Protein AF-A0A9D7Z6H2-F1 (afdb_monomer_lite)

Foldseek 3Di:
DDDDDDDPPPDPPPPPPPVPVWAAAPQDPPQAPDGPDWFDKFWAFDFLQFGQGPVNQETEGEQFDAPDRDGDVPTGTFTWGWGFPDPAADPVNYTYTWIAGRRHSYTSLLVCLLQVRTDHDPVRTDPRRRVSSVVSNVNCLVVCGDPNVPADAAEQACVVVCVVQPPHDHHYDADWDWDDDPFKIKTFRDDDPVPTDIDIDTDDPPDPDDDDD

Sequence (213 aa):
MARLKAACCAAPFLVSVALADQPRPTLPDGCLPEAGAVGQALEGTLRAAELRAGDGVCIARSIFICRRMAALPGDGVRQMRFWAVSEKPDRWQRRRGHLVDAATGAWTARDLVGIGEAIAAPALARPACFPALMQAERDARARELGIWKTERVRSAHRPRALASRIGRYTLVAGRVLAGETRSTLYLNFGRRWSRDFTATIAIKNGCIHSRRG

pLDDT: mean 73.13, std 17.48, range [30.3, 94.12]

Structure (mmCIF, N/CA/C/O backbone):
data_AF-A0A9D7Z6H2-F1
#
_entry.id   AF-A0A9D7Z6H2-F1
#
loop_
_atom_site.group_PDB
_atom_site.id
_atom_site.type_symbol
_atom_site.label_atom_id
_atom_site.label_alt_id
_atom_site.label_comp_id
_atom_site.label_asym_id
_atom_site.label_entity_id
_atom_site.label_seq_id
_atom_site.pdbx_PDB_ins_code
_atom_site.Cartn_x
_atom_site.Cartn_y
_atom_site.Cartn_z
_atom_site.occupancy
_atom_site.B_iso_or_equiv
_atom_site.auth_seq_id
_atom_site.auth_comp_id
_atom_site.auth_asym_id
_atom_site.auth_atom_id
_atom_site.pdbx_PDB_model_num
ATOM 1 N N . MET A 1 1 ? -19.238 43.038 55.107 1.00 36.56 1 MET A N 1
ATOM 2 C CA . MET A 1 1 ? -20.270 42.209 54.447 1.00 36.56 1 MET A CA 1
ATOM 3 C C . MET A 1 1 ? -19.578 41.113 53.646 1.00 36.56 1 MET A C 1
ATOM 5 O O . MET A 1 1 ? -19.085 41.378 52.560 1.00 36.56 1 MET A O 1
ATOM 9 N N . ALA A 1 2 ? -19.466 39.916 54.224 1.00 33.47 2 ALA A N 1
ATOM 10 C CA . ALA A 1 2 ? -18.902 38.734 53.575 1.00 33.47 2 ALA A CA 1
ATOM 11 C C . ALA A 1 2 ? -19.991 38.044 52.737 1.00 33.47 2 ALA A C 1
ATOM 13 O O . ALA A 1 2 ? -21.089 37.808 53.241 1.00 33.47 2 ALA A O 1
ATOM 14 N N . ARG A 1 3 ? -19.706 37.740 51.466 1.00 38.72 3 ARG A N 1
ATOM 15 C CA . ARG A 1 3 ? -20.578 36.918 50.617 1.00 38.72 3 ARG A CA 1
ATOM 16 C C . ARG A 1 3 ? -20.028 35.496 50.566 1.00 38.72 3 ARG A C 1
ATOM 18 O O . ARG A 1 3 ? -18.893 35.273 50.165 1.00 38.72 3 ARG A O 1
ATOM 25 N N . LEU A 1 4 ? -20.868 34.567 51.004 1.00 34.31 4 LEU A N 1
ATOM 26 C CA . LEU A 1 4 ? -20.684 33.121 50.986 1.00 34.31 4 LEU A CA 1
ATOM 27 C C . LEU A 1 4 ? -21.521 32.525 49.837 1.00 34.31 4 LEU A C 1
ATOM 29 O O . LEU A 1 4 ? -22.600 33.047 49.554 1.00 34.31 4 LEU A O 1
ATOM 33 N N . LYS A 1 5 ? -21.076 31.363 49.326 1.00 34.53 5 LYS A N 1
ATOM 34 C CA . LYS A 1 5 ? -21.732 30.418 48.382 1.00 34.53 5 LYS A CA 1
ATOM 35 C C . LYS A 1 5 ? -21.567 30.773 46.887 1.00 34.53 5 LYS A C 1
ATOM 37 O O . LYS A 1 5 ? -21.697 31.925 46.514 1.00 34.53 5 LYS A O 1
ATOM 42 N N . ALA A 1 6 ? -21.280 29.847 45.971 1.00 36.38 6 ALA A N 1
ATOM 43 C CA . ALA A 1 6 ? -21.433 28.394 45.995 1.00 36.38 6 ALA A CA 1
ATOM 44 C C . ALA A 1 6 ? -20.268 27.690 45.272 1.00 36.38 6 ALA A C 1
ATOM 46 O O . ALA A 1 6 ? -19.885 28.071 44.168 1.00 36.38 6 ALA A O 1
ATOM 47 N N . ALA A 1 7 ? -19.742 26.635 45.896 1.00 39.84 7 ALA A N 1
ATOM 48 C CA . ALA A 1 7 ? -18.906 25.648 45.234 1.00 39.84 7 ALA A CA 1
ATOM 49 C C . ALA A 1 7 ? -19.796 24.826 44.293 1.00 39.84 7 ALA A C 1
ATOM 51 O O . ALA A 1 7 ? -20.665 24.080 44.743 1.00 39.84 7 ALA A O 1
ATOM 52 N N . CYS A 1 8 ? -19.599 24.990 42.987 1.00 30.30 8 CYS A N 1
ATOM 53 C CA . CYS A 1 8 ? -20.158 24.087 41.995 1.00 30.30 8 CYS A CA 1
ATOM 54 C C . CYS A 1 8 ? -19.243 22.857 41.958 1.00 30.30 8 CYS A C 1
ATOM 56 O O . CYS A 1 8 ? -18.249 22.828 41.234 1.00 30.30 8 CYS A O 1
ATOM 58 N N . CYS A 1 9 ? -19.530 21.877 42.818 1.00 32.91 9 CYS A N 1
ATOM 59 C CA . CYS A 1 9 ? -18.974 20.535 42.705 1.00 32.91 9 CYS A CA 1
ATOM 60 C C . CYS A 1 9 ? -19.464 19.935 41.382 1.00 32.91 9 CYS A C 1
ATOM 62 O O . CYS A 1 9 ? -20.501 19.276 41.335 1.00 32.91 9 CYS A O 1
ATOM 64 N N . ALA A 1 10 ? -18.731 20.181 40.297 1.00 40.09 10 ALA A N 1
ATOM 65 C CA . ALA A 1 10 ? -18.828 19.370 39.099 1.00 40.09 10 ALA A CA 1
ATOM 66 C C . ALA A 1 10 ? -18.269 17.993 39.465 1.00 40.09 10 ALA A C 1
ATOM 68 O O . ALA A 1 10 ? -17.057 17.781 39.496 1.00 40.09 10 ALA A O 1
ATOM 69 N N . ALA A 1 11 ? -19.165 17.081 39.841 1.00 42.19 11 ALA A N 1
ATOM 70 C CA . ALA A 1 11 ? -18.833 15.676 39.966 1.00 42.19 11 ALA A CA 1
ATOM 71 C C . ALA A 1 11 ? -18.167 15.233 38.653 1.00 42.19 11 ALA A C 1
ATOM 73 O O . ALA A 1 11 ? -18.698 15.538 37.578 1.00 42.19 11 ALA A O 1
ATOM 74 N N . PRO A 1 12 ? -17.019 14.539 38.698 1.00 44.03 12 PRO A N 1
ATOM 75 C CA . PRO A 1 12 ? -16.509 13.916 37.500 1.00 44.03 12 PRO A CA 1
ATOM 76 C C . PRO A 1 12 ? -17.561 12.883 37.105 1.00 44.03 12 PRO A C 1
ATOM 78 O O . PRO A 1 12 ? -17.811 11.928 37.841 1.00 44.03 12 PRO A O 1
ATOM 81 N N . PHE A 1 13 ? -18.209 13.080 35.958 1.00 38.09 13 PHE A N 1
ATOM 82 C CA . PHE A 1 13 ? -18.821 11.964 35.257 1.00 38.09 13 PHE A CA 1
ATOM 83 C C . PHE A 1 13 ? -17.660 11.035 34.905 1.00 38.09 13 PHE A C 1
ATOM 85 O O . PHE A 1 13 ? -17.005 11.177 33.874 1.00 38.09 13 PHE A O 1
ATOM 92 N N . LEU A 1 14 ? -17.353 10.118 35.821 1.00 36.50 14 LEU A N 1
ATOM 93 C CA . LEU A 1 14 ? -16.587 8.928 35.529 1.00 36.50 14 LEU A CA 1
ATOM 94 C C . LEU A 1 14 ? -17.465 8.125 34.577 1.00 36.50 14 LEU A C 1
ATOM 96 O O . LEU A 1 14 ? -18.223 7.247 34.986 1.00 36.50 14 LEU A O 1
ATOM 100 N N . VAL A 1 15 ? -17.384 8.456 33.288 1.00 38.34 15 VAL A N 1
ATOM 101 C CA . VAL A 1 15 ? -17.667 7.484 32.247 1.00 38.34 15 VAL A CA 1
ATOM 102 C C . VAL A 1 15 ? -16.630 6.400 32.486 1.00 38.34 15 VAL A C 1
ATOM 104 O O . VAL A 1 15 ? -15.485 6.497 32.049 1.00 38.34 15 VAL A O 1
ATOM 107 N N . SER A 1 16 ? -17.015 5.397 33.272 1.00 37.97 16 SER A N 1
ATOM 108 C CA . SER A 1 16 ? -16.364 4.103 33.236 1.00 37.97 16 SER A CA 1
ATOM 109 C C . SER A 1 16 ? -16.593 3.607 31.819 1.00 37.97 16 SER A C 1
ATOM 111 O O . SER A 1 16 ? -17.597 2.964 31.524 1.00 37.97 16 SER A O 1
ATOM 113 N N . VAL A 1 17 ? -15.694 3.982 30.907 1.00 45.75 17 VAL A N 1
ATOM 114 C CA . VAL A 1 17 ? -15.458 3.190 29.714 1.00 45.75 17 VAL A CA 1
ATOM 115 C C . VAL A 1 17 ? -15.049 1.857 30.299 1.00 45.75 17 VAL A C 1
ATOM 117 O O . VAL A 1 17 ? -13.928 1.700 30.784 1.00 45.75 17 VAL A O 1
ATOM 120 N N . ALA A 1 18 ? -16.008 0.930 30.363 1.00 43.44 18 ALA A N 1
ATOM 121 C CA . ALA A 1 18 ? -15.692 -0.471 30.504 1.00 43.44 18 ALA A CA 1
ATOM 122 C C . ALA A 1 18 ? -14.504 -0.699 29.572 1.00 43.44 18 ALA A C 1
ATOM 124 O O . ALA A 1 18 ? -14.540 -0.249 28.421 1.00 43.44 18 ALA A O 1
ATOM 125 N N . LEU A 1 19 ? -13.438 -1.316 30.078 1.00 49.44 19 LEU A N 1
ATOM 126 C CA . LEU A 1 19 ? -12.437 -1.947 29.233 1.00 49.44 19 LEU A CA 1
ATOM 127 C C . LEU A 1 19 ? -13.194 -3.017 28.442 1.00 49.44 19 LEU A C 1
ATOM 129 O O . LEU A 1 19 ? -13.187 -4.191 28.792 1.00 49.44 19 LEU A O 1
ATOM 133 N N . ALA A 1 20 ? -13.957 -2.580 27.441 1.00 51.28 20 ALA A N 1
ATOM 134 C CA . ALA A 1 20 ? -14.501 -3.417 26.414 1.00 51.28 20 ALA A CA 1
ATOM 135 C C . ALA A 1 20 ? -13.285 -4.157 25.895 1.00 51.28 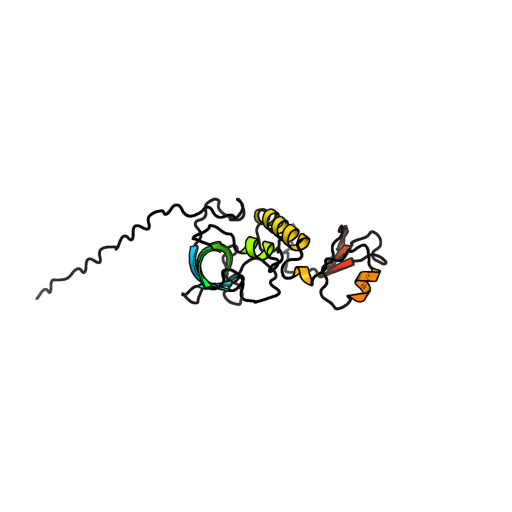20 ALA A C 1
ATOM 137 O O . ALA A 1 20 ? -12.264 -3.524 25.606 1.00 51.28 20 ALA A O 1
ATOM 138 N N . ASP A 1 21 ? -13.384 -5.478 25.885 1.00 65.38 21 ASP A N 1
ATOM 139 C CA . ASP A 1 21 ? -12.402 -6.358 25.286 1.00 65.38 21 ASP A CA 1
ATOM 140 C C . ASP A 1 21 ? -12.218 -5.895 23.836 1.00 65.38 21 ASP A C 1
ATOM 142 O O . ASP A 1 21 ? -13.031 -6.183 22.955 1.00 65.38 21 ASP A O 1
ATOM 146 N N . GLN A 1 22 ? -11.256 -4.992 23.619 1.00 68.00 22 GLN A N 1
ATOM 147 C CA . GLN A 1 22 ? -11.105 -4.343 22.332 1.00 68.00 22 GLN A CA 1
ATOM 148 C C . GLN A 1 22 ? -10.546 -5.395 21.390 1.00 68.00 22 GLN A C 1
ATOM 150 O O . GLN A 1 22 ? -9.522 -6.006 21.713 1.00 68.00 22 GLN A O 1
ATOM 155 N N . PRO A 1 23 ? -11.146 -5.576 20.205 1.00 82.25 23 PRO A N 1
ATOM 156 C CA . PRO A 1 23 ? -10.684 -6.580 19.271 1.00 82.25 23 PRO A CA 1
ATOM 157 C C . PRO A 1 23 ? -9.198 -6.371 18.986 1.00 82.25 23 PRO A C 1
ATOM 159 O O . PRO A 1 23 ? -8.719 -5.260 18.682 1.00 82.25 23 PRO A O 1
ATOM 162 N N . ARG A 1 24 ? -8.449 -7.468 19.123 1.00 83.88 24 ARG A N 1
ATOM 163 C CA . ARG A 1 24 ? -7.009 -7.464 18.899 1.00 83.88 24 ARG A CA 1
ATOM 164 C C . ARG A 1 24 ? -6.747 -6.980 17.469 1.00 83.88 24 ARG A C 1
ATOM 166 O O . ARG A 1 24 ? -7.350 -7.503 16.532 1.00 83.88 24 ARG A O 1
ATOM 173 N N . PRO A 1 25 ? -5.877 -5.974 17.275 1.00 86.50 25 PRO A N 1
ATOM 174 C CA . PRO A 1 25 ? -5.563 -5.501 15.937 1.00 86.50 25 PRO A CA 1
ATOM 175 C C . PRO A 1 25 ? -4.965 -6.639 15.102 1.00 86.50 25 PRO A C 1
ATOM 177 O O . PRO A 1 25 ? -4.091 -7.362 15.571 1.00 86.50 25 PRO A O 1
ATOM 180 N N . THR A 1 26 ? -5.364 -6.751 13.833 1.00 89.81 26 THR A N 1
ATOM 181 C CA . THR A 1 26 ? -4.751 -7.694 12.873 1.00 89.81 26 THR A CA 1
ATOM 182 C C . THR A 1 26 ? -3.370 -7.236 12.378 1.00 89.81 26 THR A C 1
ATOM 184 O O . THR A 1 26 ? -2.769 -7.865 11.507 1.00 89.81 26 THR A O 1
ATOM 187 N N . LEU A 1 27 ? -2.900 -6.086 12.868 1.00 87.12 27 LEU A N 1
ATOM 188 C CA . LEU A 1 27 ? -1.577 -5.533 12.599 1.00 87.12 27 LEU A CA 1
ATOM 189 C C . LEU A 1 27 ? -0.501 -6.447 13.227 1.00 87.12 27 LEU A C 1
ATOM 191 O O . LEU A 1 27 ? -0.635 -6.772 14.405 1.00 87.12 27 LEU A O 1
ATOM 195 N N . PRO A 1 28 ? 0.562 -6.835 12.497 1.00 87.88 28 PRO A N 1
ATOM 196 C CA . PRO A 1 28 ? 1.638 -7.655 13.054 1.00 87.88 28 PRO A CA 1
ATOM 197 C C . PRO A 1 28 ? 2.373 -6.995 14.225 1.00 87.88 28 PRO A C 1
ATOM 199 O O . PRO A 1 28 ? 2.569 -5.775 14.250 1.00 87.88 28 PRO A O 1
ATOM 202 N N . ASP A 1 29 ? 2.873 -7.823 15.141 1.00 81.31 29 ASP A N 1
ATOM 203 C CA . ASP A 1 29 ? 3.759 -7.370 16.211 1.00 81.31 29 ASP A CA 1
ATOM 204 C C . ASP A 1 29 ? 5.032 -6.727 15.618 1.00 81.31 29 ASP A C 1
ATOM 206 O O . ASP A 1 29 ? 5.553 -7.139 14.580 1.00 81.31 29 ASP A O 1
ATOM 210 N N . GLY A 1 30 ? 5.519 -5.653 16.246 1.00 81.31 30 GLY A N 1
ATOM 211 C CA . GLY A 1 30 ? 6.676 -4.885 15.761 1.00 81.31 30 GLY A CA 1
ATOM 212 C C . GLY A 1 30 ? 6.359 -3.830 14.694 1.00 81.31 30 GLY A C 1
ATOM 213 O O . GLY A 1 30 ? 7.228 -3.025 14.347 1.00 81.31 30 GLY A O 1
ATOM 214 N N . CYS A 1 31 ? 5.113 -3.749 14.218 1.00 82.62 31 CYS A N 1
ATOM 215 C CA . CYS A 1 31 ? 4.676 -2.623 13.393 1.00 82.62 31 CYS A CA 1
ATOM 216 C C . CYS A 1 31 ? 4.710 -1.278 14.118 1.00 82.62 31 CYS A C 1
ATOM 218 O O . CYS A 1 31 ? 4.917 -0.237 13.496 1.00 82.62 31 CYS A O 1
ATOM 220 N N . LEU A 1 32 ? 4.535 -1.312 15.435 1.00 77.19 32 LEU A N 1
ATOM 221 C CA . LEU A 1 32 ? 4.483 -0.144 16.301 1.00 77.19 32 LEU A CA 1
ATOM 222 C C . LEU A 1 32 ? 5.791 -0.008 17.080 1.00 77.19 32 LEU A C 1
ATOM 224 O O . LEU A 1 32 ? 6.349 -1.041 17.454 1.00 77.19 32 LEU A O 1
ATOM 228 N N . PRO A 1 33 ? 6.300 1.221 17.296 1.00 64.81 33 PRO A N 1
ATOM 229 C CA . PRO A 1 33 ? 7.560 1.469 18.003 1.00 64.81 33 PRO A CA 1
ATOM 230 C C . PRO A 1 33 ? 7.582 0.859 19.410 1.00 64.81 33 PRO A C 1
ATOM 232 O O . PRO A 1 33 ? 8.607 0.301 19.790 1.00 64.81 33 PRO A O 1
ATOM 235 N N . GLU A 1 34 ? 6.446 0.866 20.113 1.00 65.00 34 GLU A N 1
ATOM 236 C CA . GLU A 1 34 ? 6.276 0.249 21.430 1.00 65.00 34 GLU A CA 1
ATOM 237 C C . GLU A 1 34 ? 5.282 -0.918 21.357 1.00 65.00 34 GLU A C 1
ATOM 239 O O . GLU A 1 34 ? 4.189 -0.798 20.790 1.00 65.00 34 GLU A O 1
ATOM 244 N N . ALA A 1 35 ? 5.662 -2.066 21.924 1.00 53.16 35 ALA A N 1
ATOM 245 C CA . ALA A 1 35 ? 4.772 -3.212 22.053 1.00 53.16 35 ALA A CA 1
ATOM 246 C C . ALA A 1 35 ? 3.628 -2.853 23.016 1.00 53.16 35 ALA A C 1
ATOM 248 O O . ALA A 1 35 ? 3.874 -2.523 24.170 1.00 53.16 35 ALA A O 1
ATOM 249 N N . GLY A 1 36 ? 2.384 -2.891 22.534 1.00 56.16 36 GLY A N 1
ATOM 250 C CA . GLY A 1 36 ? 1.209 -2.549 23.344 1.00 56.16 36 GLY A CA 1
ATOM 251 C C . GLY A 1 36 ? 0.855 -1.060 23.399 1.00 56.16 36 GLY A C 1
ATOM 252 O O . GLY A 1 36 ? -0.021 -0.698 24.179 1.00 56.16 36 GLY A O 1
ATOM 253 N N . ALA A 1 37 ? 1.472 -0.204 22.570 1.00 67.31 37 ALA A N 1
ATOM 254 C CA . ALA A 1 37 ? 1.057 1.194 22.449 1.00 67.31 37 ALA A CA 1
ATOM 255 C C . ALA A 1 37 ? -0.464 1.287 22.246 1.00 67.31 37 ALA A C 1
ATOM 257 O O . ALA A 1 37 ? -1.015 0.662 21.334 1.00 67.31 37 ALA A O 1
ATOM 258 N N . VAL A 1 38 ? -1.149 2.075 23.073 1.00 73.38 38 VAL A N 1
ATOM 259 C CA . VAL A 1 38 ? -2.590 2.304 22.925 1.00 73.38 38 VAL A CA 1
ATOM 260 C C . VAL A 1 38 ? -2.799 3.286 21.774 1.00 73.38 38 VAL A C 1
ATOM 262 O O . VAL A 1 38 ? -2.250 4.386 21.773 1.00 73.38 38 VAL A O 1
ATOM 265 N N . GLY A 1 39 ? -3.559 2.877 20.758 1.00 80.50 39 GLY A N 1
ATOM 266 C CA . GLY A 1 39 ? -3.858 3.735 19.614 1.00 80.50 39 GLY A CA 1
ATOM 267 C C . GLY A 1 39 ? -4.757 4.897 20.025 1.00 80.50 39 GLY A C 1
ATOM 268 O O . GLY A 1 39 ? -5.697 4.713 20.796 1.00 80.50 39 GLY A O 1
ATOM 269 N N . GLN A 1 40 ? -4.505 6.083 19.474 1.00 85.31 40 GLN A N 1
ATOM 270 C CA . GLN A 1 40 ? -5.385 7.233 19.662 1.00 85.31 40 GLN A CA 1
ATOM 271 C C . GLN A 1 40 ? -6.762 6.907 19.073 1.00 85.31 40 GLN A C 1
ATOM 273 O O . GLN A 1 40 ? -6.860 6.589 17.886 1.00 85.31 40 GLN A O 1
ATOM 278 N N . ALA A 1 41 ? -7.816 7.004 19.885 1.00 87.12 41 ALA A N 1
ATOM 279 C CA . ALA A 1 41 ? -9.184 6.895 19.398 1.00 87.12 41 ALA A CA 1
ATOM 280 C C . ALA A 1 41 ? -9.503 8.101 18.506 1.00 87.12 41 ALA A C 1
ATOM 282 O O . ALA A 1 41 ? -9.340 9.251 18.915 1.00 87.12 41 ALA A O 1
ATOM 283 N N . LEU A 1 42 ? -9.924 7.829 17.275 1.00 84.56 42 LEU A N 1
ATOM 284 C CA . LEU A 1 42 ? -10.359 8.822 16.306 1.00 84.56 42 LEU A CA 1
ATOM 285 C C . LEU A 1 42 ? -11.740 8.433 15.797 1.00 84.56 42 LEU A C 1
ATOM 287 O O . LEU A 1 42 ? -11.932 7.322 15.307 1.00 84.56 42 LEU A O 1
ATOM 291 N N . GLU A 1 43 ? -12.678 9.369 15.847 1.00 84.06 43 GLU A N 1
ATOM 292 C CA . GLU A 1 43 ? -13.953 9.249 15.151 1.00 84.06 43 GLU A CA 1
ATOM 293 C C . GLU A 1 43 ? -13.967 10.217 13.975 1.00 84.06 43 GLU A C 1
ATOM 295 O O . GLU A 1 43 ? -13.601 11.391 14.095 1.00 84.06 43 GLU A O 1
ATOM 300 N N . GLY A 1 44 ? -14.333 9.713 12.803 1.00 81.44 44 GLY A N 1
ATOM 301 C CA . GLY A 1 44 ? -14.266 10.517 11.599 1.00 81.44 44 GLY A CA 1
ATOM 302 C C . GLY A 1 44 ? -14.847 9.838 10.380 1.00 81.44 44 GLY A C 1
ATOM 303 O O . GLY A 1 44 ? -15.259 8.682 10.416 1.00 81.44 44 GLY A O 1
ATOM 304 N N . THR A 1 45 ? -14.847 10.571 9.272 1.00 81.25 45 THR A N 1
ATOM 305 C CA . THR A 1 45 ? -15.237 10.019 7.975 1.00 81.25 45 THR A CA 1
ATOM 306 C C . THR A 1 45 ? -14.021 9.384 7.316 1.00 81.25 45 THR A C 1
ATOM 308 O O . THR A 1 45 ? -13.077 10.088 6.945 1.00 81.25 45 THR A O 1
ATOM 311 N N . LEU A 1 46 ? -14.038 8.061 7.167 1.00 76.69 46 LEU A N 1
ATOM 312 C CA . LEU A 1 46 ? -13.048 7.326 6.392 1.00 76.69 46 LEU A CA 1
ATOM 313 C C . LEU A 1 46 ? -13.419 7.428 4.912 1.00 76.69 46 LEU A C 1
ATOM 315 O O . LEU A 1 46 ? -14.553 7.133 4.530 1.00 76.69 46 LEU A O 1
ATOM 319 N N . ARG A 1 47 ? -12.469 7.866 4.086 1.00 75.50 47 ARG A N 1
ATOM 320 C CA . ARG A 1 47 ? -12.554 7.762 2.628 1.00 75.50 47 ARG A CA 1
ATOM 321 C C . ARG A 1 47 ? -11.282 7.155 2.077 1.00 75.50 47 ARG A C 1
ATOM 323 O O . ARG A 1 47 ? -10.205 7.749 2.178 1.00 75.50 47 ARG A O 1
ATOM 330 N N . ALA A 1 48 ? -11.426 5.985 1.472 1.00 70.12 48 ALA A N 1
ATOM 331 C CA . ALA A 1 48 ? -10.344 5.144 0.999 1.00 70.12 48 ALA A CA 1
ATOM 332 C C . ALA A 1 48 ? -9.293 4.848 2.086 1.00 70.12 48 ALA A C 1
ATOM 334 O O . ALA A 1 48 ? -9.419 3.892 2.842 1.00 70.12 48 ALA A O 1
ATOM 335 N N . ALA A 1 49 ? -8.254 5.678 2.176 1.00 67.94 49 ALA A N 1
ATOM 336 C CA . ALA A 1 49 ? -7.137 5.529 3.109 1.00 67.94 49 ALA A CA 1
ATOM 337 C C . ALA A 1 49 ? -6.923 6.755 4.009 1.00 67.94 49 ALA A C 1
ATOM 339 O O . ALA A 1 49 ? -5.895 6.827 4.689 1.00 67.94 49 ALA A O 1
ATOM 340 N N . GLU A 1 50 ? -7.833 7.729 3.953 1.00 71.56 50 GLU A N 1
ATOM 341 C CA . GLU A 1 50 ? -7.777 8.961 4.730 1.00 71.56 50 GLU A CA 1
ATOM 342 C C . GLU A 1 50 ? -8.977 9.027 5.674 1.00 71.56 50 GLU A C 1
ATOM 344 O O . GLU A 1 50 ? -10.126 9.096 5.237 1.00 71.56 50 GLU A O 1
ATOM 349 N N . LEU A 1 51 ? -8.707 9.008 6.978 1.00 71.38 51 LEU A N 1
ATOM 350 C CA . LEU A 1 51 ? -9.705 9.364 7.982 1.00 71.38 51 LEU A CA 1
ATOM 351 C C . LEU A 1 51 ? -9.642 10.875 8.190 1.00 71.38 51 LEU A C 1
ATOM 353 O O . LEU A 1 51 ? -8.576 11.391 8.528 1.00 71.38 51 LEU A O 1
ATOM 357 N N . ARG A 1 52 ? -10.767 11.566 8.001 1.00 74.38 52 ARG A N 1
ATOM 358 C CA . ARG A 1 52 ? -10.953 12.945 8.464 1.00 74.38 52 ARG A CA 1
ATOM 359 C C . ARG A 1 52 ? -11.668 12.903 9.801 1.00 74.38 52 ARG A C 1
ATOM 361 O O . ARG A 1 52 ? -12.863 12.607 9.832 1.00 74.38 52 ARG A O 1
ATOM 368 N N . ALA A 1 53 ? -10.933 13.148 10.880 1.00 69.75 53 ALA A N 1
ATOM 369 C CA . ALA A 1 53 ? -11.528 13.243 12.207 1.00 69.75 53 ALA A CA 1
ATOM 370 C C . ALA A 1 53 ? -12.535 14.407 12.273 1.00 69.75 53 ALA A C 1
ATOM 372 O O . ALA A 1 53 ? -12.376 15.414 11.577 1.00 69.75 53 ALA A O 1
ATOM 373 N N . GLY A 1 54 ? -13.580 14.255 13.092 1.00 59.81 54 GLY A N 1
ATOM 374 C CA . GLY A 1 54 ? -14.623 15.276 13.269 1.00 59.81 54 GLY A CA 1
ATOM 375 C C . GLY A 1 54 ? -14.105 16.610 13.823 1.00 59.81 54 GLY A C 1
ATOM 376 O O . GLY A 1 54 ? -14.744 17.639 13.630 1.00 59.81 54 GLY A O 1
ATOM 377 N N . ASP A 1 55 ? -12.919 16.606 14.440 1.00 56.72 55 ASP A N 1
ATOM 378 C CA . ASP A 1 55 ? -12.206 17.801 14.906 1.00 56.72 55 ASP A CA 1
ATOM 379 C C . ASP A 1 55 ? -11.630 18.666 13.764 1.00 56.72 55 ASP A C 1
ATOM 381 O O . ASP A 1 55 ? -11.224 19.801 13.998 1.00 56.72 55 ASP A O 1
ATOM 385 N N . GLY A 1 56 ? -11.593 18.150 12.527 1.00 49.66 56 GLY A N 1
ATOM 386 C CA . GLY A 1 56 ? -11.031 18.827 11.355 1.00 49.66 56 GLY A CA 1
ATOM 387 C C . GLY A 1 56 ? -9.496 18.876 11.309 1.00 49.66 56 GLY A C 1
ATOM 388 O O . GLY A 1 56 ? -8.943 19.429 10.358 1.00 49.66 56 GLY A O 1
ATOM 389 N N . VAL A 1 57 ? -8.803 18.289 12.291 1.00 46.19 57 VAL A N 1
ATOM 390 C CA . VAL A 1 57 ? -7.352 18.440 12.512 1.00 46.19 57 VAL A CA 1
ATOM 391 C C . VAL A 1 57 ? -6.566 17.196 12.088 1.00 46.19 57 VAL A C 1
ATOM 393 O O . VAL A 1 57 ? -5.431 17.312 11.624 1.00 46.19 57 VAL A O 1
ATOM 396 N N . CYS A 1 58 ? -7.139 15.992 12.186 1.00 46.62 58 CYS A N 1
ATOM 397 C CA . CYS A 1 58 ? -6.409 14.761 11.867 1.00 46.62 58 CYS A CA 1
ATOM 398 C C . CYS A 1 58 ? -6.777 14.194 10.488 1.00 46.62 58 CYS A C 1
ATOM 400 O O . CYS A 1 58 ? -7.850 13.617 10.315 1.00 46.62 58 CYS A O 1
ATOM 402 N N . ILE A 1 59 ? -5.845 14.285 9.529 1.00 54.22 59 ILE A N 1
ATOM 403 C CA . ILE A 1 59 ? -5.851 13.471 8.302 1.00 54.22 59 ILE A CA 1
ATOM 404 C C . ILE A 1 59 ? -4.868 12.319 8.506 1.00 54.22 59 ILE A C 1
ATOM 406 O O . ILE A 1 59 ? -3.656 12.501 8.369 1.00 54.22 59 ILE A O 1
ATOM 410 N N . ALA A 1 60 ? -5.383 11.142 8.857 1.00 52.34 60 ALA A N 1
ATOM 411 C CA . ALA A 1 60 ? -4.583 9.930 8.992 1.00 52.34 60 ALA A CA 1
ATOM 412 C C . ALA A 1 60 ? -4.467 9.239 7.632 1.00 52.34 60 ALA A C 1
ATOM 414 O O . ALA A 1 60 ? -5.471 8.748 7.126 1.00 52.34 60 ALA A O 1
ATOM 415 N N . ARG A 1 61 ? -3.269 9.207 7.031 1.00 54.88 61 ARG A N 1
ATOM 416 C CA . ARG A 1 61 ? -3.051 8.575 5.717 1.00 54.88 61 ARG A CA 1
ATOM 417 C C . ARG A 1 61 ? -2.288 7.264 5.846 1.00 54.88 61 ARG A C 1
ATOM 419 O O . ARG A 1 61 ? -1.186 7.229 6.400 1.00 54.88 61 ARG A O 1
ATOM 426 N N . SER A 1 62 ? -2.865 6.214 5.271 1.00 51.78 62 SER A N 1
ATOM 427 C CA . SER A 1 62 ? -2.249 4.891 5.209 1.00 51.78 62 SER A CA 1
ATOM 428 C C . SER A 1 62 ? -1.074 4.839 4.213 1.00 51.78 62 SER A C 1
ATOM 430 O O . SER A 1 62 ? -0.990 5.604 3.251 1.00 51.78 62 SER A O 1
ATOM 432 N N . ILE A 1 63 ? -0.145 3.923 4.466 1.00 56.38 63 ILE A N 1
ATOM 433 C CA . ILE A 1 63 ? 1.212 3.811 3.901 1.00 56.38 63 ILE A CA 1
ATOM 434 C C . ILE A 1 63 ? 1.215 3.172 2.494 1.00 56.38 63 ILE A C 1
ATOM 436 O O . ILE A 1 63 ? 1.775 2.104 2.268 1.00 56.38 63 ILE A O 1
ATOM 440 N N . PHE A 1 64 ? 0.557 3.800 1.515 1.00 51.97 64 PHE A N 1
ATOM 441 C CA . PHE A 1 64 ? 0.423 3.216 0.171 1.00 51.97 64 PHE A CA 1
ATOM 442 C C . PHE A 1 64 ? 0.388 4.268 -0.940 1.00 51.97 64 PHE A C 1
ATOM 444 O O . PHE A 1 64 ? 0.004 5.424 -0.734 1.00 51.97 64 PHE A O 1
ATOM 451 N N . ILE A 1 65 ? 0.752 3.846 -2.153 1.00 50.72 65 ILE A N 1
ATOM 452 C CA . ILE A 1 65 ? 0.515 4.623 -3.373 1.00 50.72 65 ILE A CA 1
ATOM 453 C C . ILE A 1 65 ? -0.912 4.310 -3.834 1.00 50.72 65 ILE A C 1
ATOM 455 O O . ILE A 1 65 ? -1.171 3.251 -4.400 1.00 50.72 65 ILE A O 1
ATOM 459 N N . CYS A 1 66 ? -1.847 5.217 -3.557 1.00 45.97 66 CYS A N 1
ATOM 460 C CA . CYS A 1 66 ? -3.228 5.104 -4.018 1.00 45.97 66 CYS A CA 1
ATOM 461 C C . CYS A 1 66 ? -3.360 5.769 -5.397 1.00 45.97 66 CYS A C 1
ATOM 463 O O . CYS A 1 66 ? -2.985 6.932 -5.557 1.00 45.97 66 CYS A O 1
ATOM 465 N N . ARG A 1 67 ? -3.868 5.036 -6.396 1.00 49.53 67 ARG A N 1
ATOM 466 C CA . ARG A 1 67 ? -4.084 5.545 -7.766 1.00 49.53 67 ARG A CA 1
ATOM 467 C C . ARG A 1 67 ? -5.563 5.818 -8.076 1.00 49.53 67 ARG A C 1
ATOM 469 O O . ARG A 1 67 ? -5.854 6.413 -9.109 1.00 49.53 67 ARG A O 1
ATOM 476 N N . ARG A 1 68 ? -6.489 5.442 -7.183 1.00 47.62 68 ARG A N 1
ATOM 477 C CA . ARG A 1 68 ? -7.934 5.638 -7.359 1.00 47.62 68 ARG A CA 1
ATOM 478 C C . ARG A 1 68 ? -8.601 6.053 -6.043 1.00 47.62 68 ARG A C 1
ATOM 480 O O . ARG A 1 68 ? -8.593 5.306 -5.079 1.00 47.62 68 ARG A O 1
ATOM 487 N N . MET A 1 69 ? -9.194 7.247 -6.023 1.00 50.19 69 MET A N 1
ATOM 488 C CA . MET A 1 69 ? -9.995 7.776 -4.905 1.00 50.19 69 MET A CA 1
ATOM 489 C C . MET A 1 69 ? -11.488 7.439 -5.077 1.00 50.19 69 MET A C 1
ATOM 491 O O . MET A 1 69 ? -12.338 8.323 -4.985 1.00 50.19 69 MET A O 1
ATOM 495 N N . ALA A 1 70 ? -11.817 6.196 -5.433 1.00 53.66 70 ALA A N 1
ATOM 496 C CA . ALA A 1 70 ? -13.217 5.771 -5.476 1.00 53.66 70 ALA A CA 1
ATOM 497 C C . ALA A 1 70 ? -13.717 5.495 -4.053 1.00 53.66 70 ALA A C 1
ATOM 499 O O . ALA A 1 70 ? -12.906 5.227 -3.168 1.00 53.66 70 ALA A O 1
ATOM 500 N N . ALA A 1 71 ? -15.035 5.561 -3.844 1.00 56.81 71 ALA A N 1
ATOM 501 C CA . ALA A 1 71 ? -15.622 5.105 -2.591 1.00 56.81 71 ALA A CA 1
ATOM 502 C C . ALA A 1 71 ? -15.280 3.623 -2.383 1.00 56.81 71 ALA A C 1
ATOM 504 O O . ALA A 1 71 ? -15.525 2.810 -3.279 1.00 56.81 71 ALA A O 1
ATOM 505 N N . LEU A 1 72 ? -14.677 3.288 -1.244 1.00 62.88 72 LEU A N 1
ATOM 506 C CA . LEU A 1 72 ? -14.238 1.928 -0.937 1.00 62.88 72 LEU A CA 1
ATOM 507 C C . LEU A 1 72 ? -15.186 1.251 0.060 1.00 62.88 72 LEU A C 1
ATOM 509 O O . LEU A 1 72 ? -15.864 1.933 0.833 1.00 62.88 72 LEU A O 1
ATOM 513 N N . PRO A 1 73 ? -15.262 -0.095 0.065 1.00 58.81 73 PRO A N 1
ATOM 514 C CA . PRO A 1 73 ? -15.998 -0.818 1.092 1.00 58.81 73 PRO A CA 1
ATOM 515 C C . PRO A 1 73 ? -15.512 -0.391 2.482 1.00 58.81 73 PRO A C 1
ATOM 517 O O . PRO A 1 73 ? -14.335 -0.540 2.806 1.00 58.81 73 PRO A O 1
ATOM 520 N N . GLY A 1 74 ? -16.419 0.156 3.292 1.00 64.19 74 GLY A N 1
ATOM 521 C CA . GLY A 1 74 ? -16.099 0.674 4.622 1.00 64.19 74 GLY A CA 1
ATOM 522 C C . GLY A 1 74 ? -15.907 2.191 4.719 1.00 64.19 74 GLY A C 1
ATOM 523 O O . GLY A 1 74 ? -15.673 2.679 5.827 1.00 64.19 74 GLY A O 1
ATOM 524 N N . ASP A 1 75 ? -16.052 2.935 3.623 1.00 73.81 75 ASP A N 1
ATOM 525 C CA . ASP A 1 75 ? -16.178 4.392 3.677 1.00 73.81 75 ASP A CA 1
ATOM 526 C C . ASP A 1 75 ? -17.408 4.810 4.500 1.00 73.81 75 ASP A C 1
ATOM 528 O O . ASP A 1 75 ? -18.456 4.164 4.459 1.00 73.81 75 ASP A O 1
ATOM 532 N N . GLY A 1 76 ? -17.285 5.909 5.244 1.00 79.75 76 GLY A N 1
ATOM 533 C CA . GLY A 1 76 ? -18.337 6.404 6.136 1.00 79.75 76 GLY A CA 1
ATOM 534 C C . GLY A 1 76 ? -17.802 6.842 7.494 1.00 79.75 76 GLY A C 1
ATOM 535 O O . GLY A 1 76 ? -16.591 6.921 7.701 1.00 79.75 76 GLY A O 1
ATOM 536 N N . VAL A 1 77 ? -18.711 7.157 8.417 1.00 83.56 77 VAL A N 1
ATOM 537 C CA . VAL A 1 77 ? -18.345 7.498 9.798 1.00 83.56 77 VAL A CA 1
ATOM 538 C C . VAL A 1 77 ? -17.900 6.227 10.516 1.00 83.56 77 VAL A C 1
ATOM 540 O O . VAL A 1 77 ? -18.626 5.234 10.540 1.00 83.56 77 VAL A O 1
ATOM 543 N N . ARG A 1 78 ? -16.679 6.241 11.053 1.00 85.19 78 ARG A N 1
ATOM 544 C CA . ARG A 1 78 ? -16.048 5.090 11.703 1.00 85.19 78 ARG A CA 1
ATOM 545 C C . ARG A 1 78 ? -15.306 5.522 12.956 1.00 85.19 78 ARG A C 1
ATOM 547 O O . ARG A 1 78 ? -14.677 6.582 12.980 1.00 85.19 78 ARG A O 1
ATOM 554 N N . GLN A 1 79 ? -15.324 4.645 13.955 1.00 88.31 79 GLN A N 1
ATOM 555 C CA . GLN A 1 79 ? -14.418 4.711 15.094 1.00 88.31 79 GLN A CA 1
ATOM 556 C C . GLN A 1 79 ? -13.167 3.898 14.776 1.00 88.31 79 GLN A C 1
ATOM 558 O O . GLN A 1 79 ? -13.221 2.699 14.499 1.00 88.31 79 GLN A O 1
ATOM 563 N N . MET A 1 80 ? -12.030 4.575 14.801 1.00 86.75 80 MET A N 1
ATOM 564 C CA . MET A 1 80 ? -10.734 4.031 14.441 1.00 86.75 80 MET A CA 1
ATOM 565 C C . MET A 1 80 ? -9.761 4.216 15.597 1.00 86.75 80 MET A C 1
ATOM 567 O O . MET A 1 80 ? -9.853 5.153 16.386 1.00 86.75 80 MET A O 1
ATOM 571 N N . ARG A 1 81 ? -8.763 3.346 15.649 1.00 88.81 81 ARG A N 1
ATOM 572 C CA . ARG A 1 81 ? -7.560 3.524 16.453 1.00 88.81 81 ARG A CA 1
ATOM 573 C C . ARG A 1 81 ? -6.413 3.888 15.529 1.00 88.81 81 ARG A C 1
ATOM 575 O O . ARG A 1 81 ? -6.205 3.237 14.501 1.00 88.81 81 ARG A O 1
ATOM 582 N N . PHE A 1 82 ? -5.690 4.938 15.889 1.00 86.12 82 PHE A N 1
ATOM 583 C CA . PHE A 1 82 ? -4.605 5.484 15.094 1.00 86.12 82 PHE A CA 1
ATOM 584 C C . PHE A 1 82 ? -3.273 5.407 15.831 1.00 86.12 82 PHE A C 1
ATOM 586 O O . PHE A 1 82 ? -3.139 5.894 16.953 1.00 86.12 82 PHE A O 1
ATOM 593 N N . TRP A 1 83 ? -2.266 4.859 15.155 1.00 86.38 83 TRP A N 1
ATOM 594 C CA . TRP A 1 83 ? -0.880 4.889 15.610 1.00 86.38 83 TRP A CA 1
ATOM 595 C C . TRP A 1 83 ? -0.033 5.669 14.627 1.00 86.38 83 TRP A C 1
ATOM 597 O O . TRP A 1 83 ? 0.131 5.259 13.476 1.00 86.38 83 TRP A O 1
ATOM 607 N N . ALA A 1 84 ? 0.525 6.780 15.090 1.00 81.38 84 ALA A N 1
ATOM 608 C CA . ALA A 1 84 ? 1.422 7.586 14.287 1.00 81.38 84 ALA A CA 1
ATOM 609 C C . ALA A 1 84 ? 2.728 6.824 14.005 1.00 81.38 84 ALA A C 1
ATOM 611 O O . ALA A 1 84 ? 3.331 6.238 14.899 1.00 81.38 84 ALA A O 1
ATOM 612 N N . VAL A 1 85 ? 3.174 6.863 12.750 1.00 77.88 85 VAL A N 1
ATOM 613 C CA . VAL A 1 85 ? 4.506 6.386 12.329 1.00 77.88 85 VAL A CA 1
ATOM 614 C C . VAL A 1 85 ? 5.504 7.548 12.270 1.00 77.88 85 VAL A C 1
ATOM 616 O O . VAL A 1 85 ? 6.713 7.344 12.267 1.00 77.88 85 VAL A O 1
ATOM 619 N N . SER A 1 86 ? 5.006 8.787 12.253 1.00 73.75 86 SER A N 1
ATOM 620 C CA . SER A 1 86 ? 5.806 10.001 12.378 1.00 73.75 86 SER A CA 1
ATOM 621 C C . SER A 1 86 ? 5.130 10.969 13.340 1.00 73.75 86 SER A C 1
ATOM 623 O O . SER A 1 86 ? 3.917 11.165 13.267 1.00 73.75 86 SER A O 1
ATOM 625 N N . GLU A 1 87 ? 5.925 11.585 14.211 1.00 67.88 87 GLU A N 1
ATOM 626 C CA . GLU A 1 87 ? 5.451 12.592 15.166 1.00 67.88 87 GLU A CA 1
ATOM 627 C C . GLU A 1 87 ? 5.004 13.883 14.473 1.00 67.88 87 GLU A C 1
ATOM 629 O O . GLU A 1 87 ? 4.032 14.510 14.889 1.00 67.88 87 GLU A O 1
ATOM 634 N N . LYS A 1 88 ? 5.692 14.279 13.393 1.00 74.81 88 LYS A N 1
ATOM 635 C CA . LYS A 1 88 ? 5.415 15.532 12.686 1.00 74.81 88 LYS A CA 1
ATOM 636 C C . LYS A 1 88 ? 4.457 15.302 11.512 1.00 74.81 88 LYS A C 1
ATOM 638 O O . LYS A 1 88 ? 4.726 14.435 10.672 1.00 74.81 88 LYS A O 1
ATOM 643 N N . PRO A 1 89 ? 3.371 16.091 11.407 1.00 75.56 89 PRO A N 1
ATOM 644 C CA . PRO A 1 89 ? 2.550 16.123 10.206 1.00 75.56 89 PRO A CA 1
ATOM 645 C C . PRO A 1 89 ? 3.361 16.521 8.964 1.00 75.56 89 PRO A C 1
ATOM 647 O O . PRO A 1 89 ? 4.414 17.155 9.062 1.00 75.56 89 PRO A O 1
ATOM 650 N N . ASP A 1 90 ? 2.868 16.164 7.779 1.00 74.75 90 ASP A N 1
ATOM 651 C CA . ASP A 1 90 ? 3.433 16.665 6.524 1.00 74.75 90 ASP A CA 1
ATOM 652 C C . ASP A 1 90 ? 3.079 18.150 6.270 1.00 74.75 90 ASP A C 1
ATOM 654 O O . ASP A 1 90 ? 2.370 18.790 7.048 1.00 74.75 90 ASP A O 1
ATOM 658 N N . ARG A 1 91 ? 3.562 18.716 5.150 1.00 71.31 91 ARG A N 1
ATOM 659 C CA . ARG A 1 91 ? 3.284 20.110 4.734 1.00 71.31 91 ARG A CA 1
ATOM 660 C C . ARG A 1 91 ? 1.781 20.437 4.662 1.00 71.31 91 ARG A C 1
ATOM 662 O O . ARG A 1 91 ? 1.419 21.608 4.734 1.00 71.31 91 ARG A O 1
ATOM 669 N N . TRP A 1 92 ? 0.922 19.431 4.515 1.00 75.50 92 TRP A N 1
ATOM 670 C CA . TRP A 1 92 ? -0.534 19.561 4.445 1.00 75.50 92 TRP A CA 1
ATOM 671 C C . TRP A 1 92 ? -1.228 19.161 5.755 1.00 75.50 92 TRP A C 1
ATOM 673 O O . TRP A 1 92 ? -2.417 18.849 5.732 1.00 75.50 92 TRP A O 1
ATOM 683 N N . GLN A 1 93 ? -0.504 19.159 6.880 1.00 71.44 93 GLN A N 1
ATOM 684 C CA . GLN A 1 93 ? -1.009 18.802 8.211 1.00 71.44 93 GLN A CA 1
ATOM 685 C C . GLN A 1 93 ? -1.545 17.363 8.310 1.00 71.44 93 GLN A C 1
ATOM 687 O O . GLN A 1 93 ? -2.361 17.044 9.172 1.00 71.44 93 GLN A O 1
ATOM 692 N N . ARG A 1 94 ? -1.068 16.445 7.458 1.00 75.31 94 ARG A N 1
ATOM 693 C CA . ARG A 1 94 ? -1.472 15.033 7.515 1.00 75.31 94 ARG A CA 1
ATOM 694 C C . ARG A 1 94 ? -0.555 14.247 8.437 1.00 75.31 94 ARG A C 1
ATOM 696 O O . ARG A 1 94 ? 0.669 14.299 8.300 1.00 75.31 94 ARG A O 1
ATOM 703 N N . ARG A 1 95 ? -1.141 13.456 9.334 1.00 81.06 95 ARG A N 1
ATOM 704 C CA . ARG A 1 95 ? -0.423 12.531 10.218 1.00 81.06 95 ARG A CA 1
ATOM 705 C C . ARG A 1 95 ? -0.354 11.167 9.538 1.00 81.06 95 ARG A C 1
ATOM 707 O O . ARG A 1 95 ? -1.368 10.585 9.164 1.00 81.06 95 ARG A O 1
ATOM 714 N N . ARG A 1 96 ? 0.850 10.634 9.343 1.00 79.50 96 ARG A N 1
ATOM 715 C CA . ARG A 1 96 ? 1.027 9.299 8.750 1.00 79.50 96 ARG A CA 1
ATOM 716 C C . ARG A 1 96 ? 1.017 8.244 9.837 1.00 79.50 96 ARG A C 1
ATOM 718 O O . ARG A 1 96 ? 1.677 8.412 10.861 1.00 79.50 96 ARG A O 1
ATOM 725 N N . GLY A 1 97 ? 0.296 7.157 9.603 1.00 82.69 97 GLY A N 1
ATOM 726 C CA . GLY A 1 97 ? 0.176 6.111 10.603 1.00 82.69 97 GLY A CA 1
ATOM 727 C C . GLY A 1 97 ? -0.691 4.934 10.191 1.00 82.69 97 GLY A C 1
ATOM 728 O O . GLY A 1 97 ? -1.197 4.866 9.070 1.00 82.69 97 GLY A O 1
ATOM 729 N N . HIS A 1 98 ? -0.849 4.002 11.124 1.00 86.31 98 HIS A N 1
ATOM 730 C CA . HIS A 1 98 ? -1.714 2.841 10.980 1.00 86.31 98 HIS A CA 1
ATOM 731 C C . HIS A 1 98 ? -3.116 3.172 11.491 1.00 86.31 98 HIS A C 1
ATOM 733 O O . HIS A 1 98 ? -3.265 3.660 12.609 1.00 86.31 98 HIS A O 1
ATOM 739 N N . LEU A 1 99 ? -4.126 2.882 10.671 1.00 86.62 99 LEU A N 1
ATOM 740 C CA . LEU A 1 99 ? -5.538 2.934 11.039 1.00 86.62 99 LEU A CA 1
ATOM 741 C C . LEU A 1 99 ? -6.050 1.511 11.237 1.00 86.62 99 LEU A C 1
ATOM 743 O O . LEU A 1 99 ? -5.889 0.666 10.351 1.00 86.62 99 LEU A O 1
ATOM 747 N N . VAL A 1 100 ? -6.643 1.259 12.398 1.00 88.44 100 VAL A N 1
ATOM 748 C CA . VAL A 1 100 ? -7.299 -0.008 12.723 1.00 88.44 100 VAL A CA 1
ATOM 749 C C . VAL A 1 100 ? -8.728 0.284 13.132 1.00 88.44 100 VAL A C 1
ATOM 751 O O . VAL A 1 100 ? -8.965 1.165 13.953 1.00 88.44 100 VAL A O 1
ATOM 754 N N . ASP A 1 101 ? -9.674 -0.453 12.575 1.00 88.88 101 ASP A N 1
ATOM 755 C CA . ASP A 1 101 ? -11.074 -0.339 12.956 1.00 88.88 101 ASP A CA 1
ATOM 756 C C . ASP A 1 101 ? -11.279 -0.757 14.423 1.00 88.88 101 ASP A C 1
ATOM 758 O O . ASP A 1 101 ? -10.778 -1.796 14.863 1.00 88.88 101 ASP A O 1
ATOM 762 N N . ALA A 1 102 ? -11.975 0.077 15.199 1.00 89.50 102 ALA A N 1
ATOM 763 C CA . ALA A 1 102 ? -12.147 -0.148 16.633 1.00 89.50 102 ALA A CA 1
ATOM 764 C C . ALA A 1 102 ? -13.103 -1.311 16.951 1.00 89.50 102 ALA A C 1
ATOM 766 O O . ALA A 1 102 ? -12.945 -1.941 17.992 1.00 89.50 102 ALA A O 1
ATOM 767 N N . ALA A 1 103 ? -14.056 -1.616 16.063 1.00 89.69 103 ALA A N 1
ATOM 768 C CA . ALA A 1 103 ? -15.081 -2.640 16.271 1.00 89.69 103 ALA A CA 1
ATOM 769 C C . ALA A 1 103 ? -14.642 -4.042 15.823 1.00 89.69 103 ALA A C 1
ATOM 771 O O . ALA A 1 103 ? -15.102 -5.041 16.365 1.00 89.69 103 ALA A O 1
ATOM 772 N N . THR A 1 104 ? -13.743 -4.127 14.843 1.00 90.12 104 THR A N 1
ATOM 773 C CA . THR A 1 104 ? -13.314 -5.392 14.222 1.00 90.12 104 THR A CA 1
ATOM 774 C C . THR A 1 104 ? -11.834 -5.698 14.422 1.00 90.12 104 THR A C 1
ATOM 776 O O . THR A 1 104 ? -11.411 -6.833 14.224 1.00 90.12 104 THR A O 1
ATOM 779 N N . GLY A 1 105 ? -11.013 -4.703 14.771 1.00 90.31 105 GLY A N 1
ATOM 780 C CA . GLY A 1 105 ? -9.557 -4.854 14.801 1.00 90.31 105 GLY A CA 1
ATOM 781 C C . GLY A 1 105 ? -8.917 -4.926 13.407 1.00 90.31 105 GLY A C 1
ATOM 782 O O . GLY A 1 105 ? -7.709 -5.162 13.305 1.00 90.31 105 GLY A O 1
ATOM 783 N N . ALA A 1 106 ? -9.687 -4.708 12.336 1.00 90.06 106 ALA A N 1
ATOM 784 C CA . ALA A 1 106 ? -9.213 -4.799 10.961 1.00 90.06 106 ALA A CA 1
ATOM 785 C C . ALA A 1 106 ? -8.237 -3.667 10.616 1.00 90.06 106 ALA A C 1
ATOM 787 O O . ALA A 1 106 ? -8.477 -2.490 10.903 1.00 90.06 106 ALA A O 1
ATOM 788 N N . TRP A 1 107 ? -7.108 -4.024 10.005 1.00 89.69 107 TRP A N 1
ATOM 789 C CA . TRP A 1 107 ? -6.064 -3.077 9.628 1.00 89.69 107 TRP A CA 1
ATOM 790 C C . TRP A 1 107 ? -6.289 -2.538 8.209 1.00 89.69 107 TRP A C 1
ATOM 792 O O . TRP A 1 107 ? -5.953 -3.201 7.226 1.00 89.69 107 TRP A O 1
ATOM 802 N N . THR A 1 108 ? -6.753 -1.286 8.104 1.00 87.12 108 THR A N 1
ATOM 803 C CA . THR A 1 108 ? -7.188 -0.650 6.842 1.00 87.12 108 THR A CA 1
ATOM 804 C C . THR A 1 108 ? -6.154 -0.766 5.722 1.00 87.12 108 THR A C 1
ATOM 806 O O . THR A 1 108 ? -6.475 -1.044 4.576 1.00 87.12 108 THR A O 1
ATOM 809 N N . ALA A 1 109 ? -4.880 -0.582 6.053 1.00 86.25 109 ALA A N 1
ATOM 810 C CA . ALA A 1 109 ? -3.758 -0.754 5.136 1.00 86.25 109 ALA A CA 1
ATOM 811 C C . ALA A 1 109 ? -3.744 -2.114 4.413 1.00 86.25 109 ALA A C 1
ATOM 813 O O . ALA A 1 109 ? -3.596 -2.172 3.194 1.00 86.25 109 ALA A O 1
ATOM 814 N N . ARG A 1 110 ? -3.885 -3.206 5.174 1.00 89.75 110 ARG A N 1
ATOM 815 C CA . ARG A 1 110 ? -3.858 -4.573 4.651 1.00 89.75 110 ARG A CA 1
ATOM 816 C C . ARG A 1 110 ? -5.109 -4.860 3.839 1.00 89.75 110 ARG A C 1
ATOM 818 O O . ARG A 1 110 ? -4.985 -5.471 2.783 1.00 89.75 110 ARG A O 1
ATOM 825 N N . ASP A 1 111 ? -6.264 -4.387 4.294 1.00 89.81 111 ASP A N 1
ATOM 826 C CA . ASP A 1 111 ? -7.532 -4.584 3.590 1.00 89.81 111 ASP A CA 1
ATOM 827 C C . ASP A 1 111 ? -7.495 -3.923 2.210 1.00 89.81 111 ASP A C 1
ATOM 829 O O . ASP A 1 111 ? -7.766 -4.576 1.205 1.00 89.81 111 ASP A O 1
ATOM 833 N N . LEU A 1 112 ? -7.043 -2.665 2.139 1.00 86.19 112 LEU A N 1
ATOM 834 C CA . LEU A 1 112 ? -6.898 -1.921 0.886 1.00 86.19 112 LEU A CA 1
ATOM 835 C C . LEU A 1 112 ? -5.928 -2.580 -0.095 1.00 86.19 112 LEU A C 1
ATOM 837 O O . LEU A 1 112 ? -6.195 -2.644 -1.297 1.00 86.19 112 LEU A O 1
ATOM 841 N N . VAL A 1 113 ? -4.796 -3.072 0.411 1.00 87.81 113 VAL A N 1
ATOM 842 C CA . VAL A 1 113 ? -3.837 -3.821 -0.405 1.00 87.81 113 VAL A CA 1
ATOM 843 C C . VAL A 1 113 ? -4.445 -5.140 -0.879 1.00 87.81 113 VAL A C 1
ATOM 845 O O . VAL A 1 113 ? -4.308 -5.487 -2.050 1.00 87.81 113 VAL A O 1
ATOM 848 N N . GLY A 1 114 ? -5.154 -5.850 0.001 1.00 90.75 114 GLY A N 1
ATOM 849 C CA . GLY A 1 114 ? -5.778 -7.140 -0.285 1.00 90.75 114 GLY A CA 1
ATOM 850 C C . GLY A 1 114 ? -6.899 -7.071 -1.322 1.00 90.75 114 GLY A C 1
ATOM 851 O O . GLY A 1 114 ? -7.080 -8.023 -2.076 1.00 90.75 114 GLY A O 1
ATOM 852 N N . ILE A 1 115 ? -7.608 -5.942 -1.421 1.00 89.50 115 ILE A N 1
ATOM 853 C CA . ILE A 1 115 ? -8.601 -5.700 -2.485 1.00 89.50 115 ILE A CA 1
ATOM 854 C C . ILE A 1 115 ? -7.998 -5.054 -3.744 1.00 89.50 115 ILE A C 1
ATOM 856 O O . ILE A 1 115 ? -8.713 -4.805 -4.713 1.00 89.50 115 ILE A O 1
ATOM 860 N N . GLY A 1 116 ? -6.686 -4.801 -3.760 1.00 86.81 116 GLY A N 1
ATOM 861 C CA . GLY A 1 116 ? -5.983 -4.234 -4.910 1.00 86.81 116 GLY A CA 1
ATOM 862 C C . GLY A 1 116 ? -6.234 -2.742 -5.141 1.00 86.81 116 GLY A C 1
ATOM 863 O O . GLY A 1 116 ? -6.017 -2.266 -6.249 1.00 86.81 116 GLY A O 1
ATOM 864 N N . GLU A 1 117 ? -6.672 -1.984 -4.135 1.00 84.25 117 GLU A N 1
ATOM 865 C CA . GLU A 1 117 ? -6.858 -0.521 -4.227 1.00 84.25 117 GLU A CA 1
ATOM 866 C C . GLU A 1 117 ? -5.619 0.261 -3.735 1.00 84.25 117 GLU A C 1
ATOM 868 O O . GLU A 1 117 ? -5.542 1.491 -3.826 1.00 84.25 117 GLU A O 1
ATOM 873 N N . ALA A 1 118 ? -4.607 -0.462 -3.244 1.00 82.81 118 ALA A N 1
ATOM 874 C CA . ALA A 1 118 ? -3.352 0.070 -2.727 1.00 82.81 118 ALA A CA 1
ATOM 875 C C . ALA A 1 118 ? -2.146 -0.836 -3.057 1.00 82.81 118 ALA A C 1
ATOM 877 O O . ALA A 1 118 ? -2.281 -2.050 -3.191 1.00 82.81 118 ALA A O 1
ATOM 878 N N . ILE A 1 119 ? -0.952 -0.234 -3.156 1.00 82.94 119 ILE A N 1
ATOM 879 C CA . ILE A 1 119 ? 0.346 -0.907 -3.390 1.00 82.94 119 ILE A CA 1
ATOM 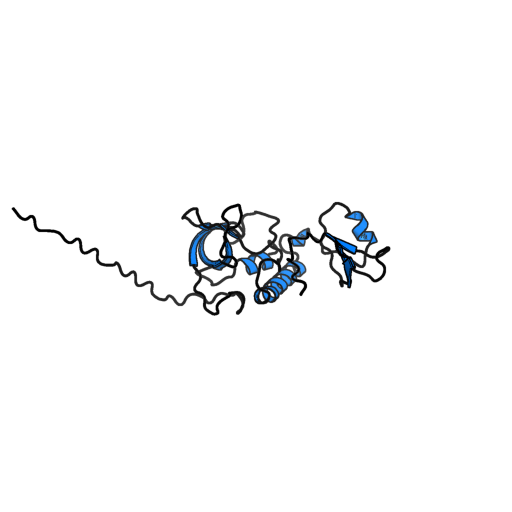880 C C . ILE A 1 119 ? 1.226 -0.757 -2.154 1.00 82.94 119 ILE A C 1
ATOM 882 O O . ILE A 1 119 ? 1.431 0.381 -1.710 1.00 82.94 119 ILE A O 1
ATOM 886 N N . ALA A 1 120 ? 1.778 -1.861 -1.633 1.00 84.19 120 ALA A N 1
ATOM 887 C CA . ALA A 1 120 ? 2.613 -1.848 -0.435 1.00 84.19 120 ALA A CA 1
ATOM 888 C C . ALA A 1 120 ? 3.858 -0.967 -0.624 1.00 84.19 120 ALA A C 1
ATOM 890 O O . ALA A 1 120 ? 4.647 -1.164 -1.549 1.00 84.19 120 ALA A O 1
ATOM 891 N N . ALA A 1 121 ? 4.048 0.012 0.266 1.00 77.19 121 ALA A N 1
ATOM 892 C CA . ALA A 1 121 ? 5.149 0.968 0.183 1.00 77.19 121 ALA A CA 1
ATOM 893 C C . ALA A 1 121 ? 6.134 0.777 1.355 1.00 77.19 121 ALA A C 1
ATOM 895 O O . ALA A 1 121 ? 5.892 1.298 2.447 1.00 77.19 121 ALA A O 1
ATOM 896 N N . PRO A 1 122 ? 7.273 0.082 1.151 1.00 71.25 122 PRO A N 1
ATOM 897 C CA . PRO A 1 122 ? 8.212 -0.207 2.238 1.00 71.25 122 PRO A CA 1
ATOM 898 C C . PRO A 1 122 ? 8.835 1.054 2.853 1.00 71.25 122 PRO A C 1
ATOM 900 O O . PRO A 1 122 ? 9.165 1.061 4.031 1.00 71.25 122 PRO A O 1
ATOM 903 N N . ALA A 1 123 ? 8.939 2.147 2.092 1.00 71.06 123 ALA A N 1
ATOM 904 C CA . ALA A 1 123 ? 9.524 3.401 2.566 1.00 71.06 123 ALA A CA 1
ATOM 905 C C . ALA A 1 123 ? 8.699 4.130 3.643 1.00 71.06 123 ALA A C 1
ATOM 907 O O . ALA A 1 123 ? 9.193 5.099 4.214 1.00 71.06 123 ALA A O 1
ATOM 908 N N . LEU A 1 124 ? 7.443 3.736 3.889 1.00 71.56 124 LEU A N 1
ATOM 909 C CA . LEU A 1 124 ? 6.571 4.471 4.811 1.00 71.56 124 LEU A CA 1
ATOM 910 C C . LEU A 1 124 ? 6.184 3.667 6.064 1.00 71.56 124 LEU A C 1
ATOM 912 O O . LEU A 1 124 ? 5.471 4.209 6.900 1.00 71.56 124 LEU A O 1
ATOM 916 N N . ALA A 1 125 ? 6.626 2.411 6.209 1.00 74.94 125 ALA A N 1
ATOM 917 C CA . ALA A 1 125 ? 6.332 1.554 7.365 1.00 74.94 125 ALA A CA 1
ATOM 918 C C . ALA A 1 125 ? 7.615 0.959 7.953 1.00 74.94 125 ALA A C 1
ATOM 920 O O . ALA A 1 125 ? 8.637 0.855 7.276 1.00 74.94 125 ALA A O 1
ATOM 921 N N . ARG A 1 126 ? 7.548 0.501 9.209 1.00 80.88 126 ARG A N 1
ATOM 922 C CA . ARG A 1 126 ? 8.623 -0.313 9.788 1.00 80.88 126 ARG A CA 1
ATOM 923 C C . ARG A 1 126 ? 8.765 -1.628 9.005 1.00 80.88 126 ARG A C 1
ATOM 925 O O . ARG A 1 126 ? 7.747 -2.178 8.572 1.00 80.88 126 ARG A O 1
ATOM 932 N N . PRO A 1 127 ? 9.983 -2.191 8.892 1.00 84.38 127 PRO A N 1
ATOM 933 C CA . PRO A 1 127 ? 10.211 -3.444 8.169 1.00 84.38 127 PRO A CA 1
ATOM 934 C C . PRO A 1 127 ? 9.303 -4.601 8.612 1.00 84.38 127 PRO A C 1
ATOM 936 O O . PRO A 1 127 ? 8.852 -5.372 7.770 1.00 84.38 127 PRO A O 1
ATOM 939 N N . ALA A 1 128 ? 8.966 -4.680 9.905 1.00 87.31 128 ALA A N 1
ATOM 940 C CA . ALA A 1 128 ? 8.109 -5.726 10.472 1.00 87.31 128 ALA A CA 1
ATOM 941 C C . ALA A 1 128 ? 6.682 -5.761 9.885 1.00 87.31 128 ALA A C 1
ATOM 943 O O . ALA A 1 128 ? 6.075 -6.824 9.811 1.00 87.31 128 ALA A O 1
ATOM 944 N N . CYS A 1 129 ? 6.154 -4.632 9.401 1.00 86.12 129 CYS A N 1
ATOM 945 C CA . CYS A 1 129 ? 4.829 -4.590 8.771 1.00 86.12 129 CYS A CA 1
ATOM 946 C C . CYS A 1 129 ? 4.802 -5.157 7.360 1.00 86.12 129 CYS A C 1
ATOM 948 O O . CYS A 1 129 ? 3.749 -5.538 6.842 1.00 86.12 129 CYS A O 1
ATOM 950 N N . PHE A 1 130 ? 5.953 -5.126 6.698 1.00 87.19 130 PHE A N 1
ATOM 951 C CA . PHE A 1 130 ? 6.019 -5.293 5.263 1.00 87.19 130 PHE A CA 1
ATOM 952 C C . PHE A 1 130 ? 5.673 -6.711 4.783 1.00 87.19 130 PHE A C 1
ATOM 954 O O . PHE A 1 130 ? 4.952 -6.811 3.790 1.00 87.19 130 PHE A O 1
ATOM 961 N N . PRO A 1 131 ? 6.068 -7.806 5.469 1.00 90.56 131 PRO A N 1
ATOM 962 C CA . PRO A 1 131 ? 5.706 -9.160 5.051 1.00 90.56 131 PRO A CA 1
ATOM 963 C C . PRO A 1 131 ? 4.196 -9.379 4.903 1.00 90.56 131 PRO A C 1
ATOM 965 O O . PRO A 1 131 ? 3.756 -9.946 3.904 1.00 90.56 131 PRO A O 1
ATOM 968 N N . ALA A 1 132 ? 3.393 -8.878 5.849 1.00 90.88 132 ALA A N 1
ATOM 969 C CA . ALA A 1 132 ? 1.937 -9.024 5.809 1.00 90.88 132 ALA A CA 1
ATOM 970 C C . ALA A 1 132 ? 1.306 -8.257 4.635 1.00 90.88 132 ALA A C 1
ATOM 972 O O . ALA A 1 132 ? 0.407 -8.771 3.968 1.00 90.88 132 ALA A O 1
ATOM 973 N N . LEU A 1 133 ? 1.805 -7.050 4.346 1.00 90.06 133 LEU A N 1
ATOM 974 C CA . LEU A 1 133 ? 1.349 -6.246 3.208 1.00 90.06 133 LEU A CA 1
ATOM 975 C C . LEU A 1 133 ? 1.763 -6.869 1.874 1.00 90.06 133 LEU A C 1
ATOM 977 O O . LEU A 1 133 ? 0.948 -6.962 0.963 1.00 90.06 133 LEU A O 1
ATOM 981 N N . MET A 1 134 ? 2.999 -7.356 1.772 1.00 89.56 134 MET A N 1
ATOM 982 C CA . MET A 1 134 ? 3.492 -8.042 0.577 1.00 89.56 134 MET A CA 1
ATOM 983 C C . MET A 1 134 ? 2.726 -9.330 0.293 1.00 89.56 134 MET A C 1
ATOM 985 O O . MET A 1 134 ? 2.506 -9.665 -0.869 1.00 89.56 134 MET A O 1
ATOM 989 N N . GLN A 1 135 ? 2.314 -10.064 1.329 1.00 93.44 135 GLN A N 1
ATOM 990 C CA . GLN A 1 135 ? 1.450 -11.225 1.149 1.00 93.44 135 GLN A CA 1
ATOM 991 C C . GLN A 1 135 ? 0.090 -10.817 0.573 1.00 93.44 135 GLN A C 1
ATOM 993 O O . GLN A 1 135 ? -0.283 -11.319 -0.482 1.00 93.44 135 GLN A O 1
ATOM 998 N N . ALA A 1 136 ? -0.589 -9.848 1.195 1.00 92.75 136 ALA A N 1
ATOM 999 C CA . ALA A 1 136 ? -1.879 -9.357 0.711 1.00 92.75 136 ALA A CA 1
ATOM 1000 C C . ALA A 1 136 ? -1.799 -8.829 -0.734 1.00 92.75 136 ALA A C 1
ATOM 1002 O O . ALA A 1 136 ? -2.685 -9.092 -1.544 1.00 92.75 136 ALA A O 1
ATOM 1003 N N . GLU A 1 137 ? -0.714 -8.135 -1.089 1.00 91.06 137 GLU A N 1
ATOM 1004 C CA . GLU A 1 137 ? -0.521 -7.614 -2.442 1.00 91.06 137 GLU A CA 1
ATOM 1005 C C . GLU A 1 137 ? -0.295 -8.736 -3.460 1.00 91.06 137 GLU A C 1
ATOM 1007 O O . GLU A 1 137 ? -0.817 -8.676 -4.573 1.00 91.06 137 GLU A O 1
ATOM 1012 N N . ARG A 1 138 ? 0.469 -9.777 -3.095 1.00 91.69 138 ARG A N 1
ATOM 1013 C CA . ARG A 1 138 ? 0.657 -10.962 -3.946 1.00 91.69 138 ARG A CA 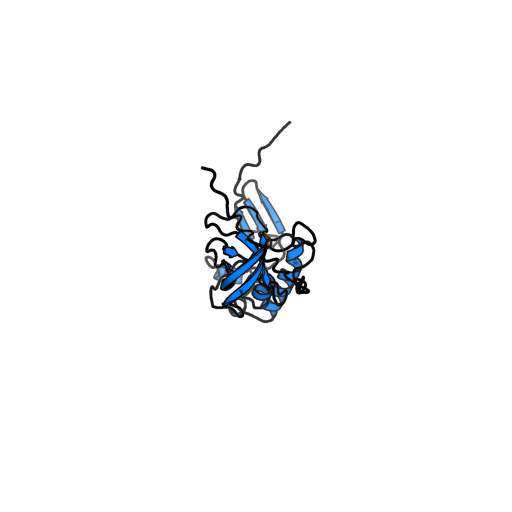1
ATOM 1014 C C . ARG A 1 138 ? -0.674 -11.644 -4.243 1.00 91.69 138 ARG A C 1
ATOM 1016 O O . ARG A 1 138 ? -0.924 -11.970 -5.402 1.00 91.69 138 ARG A O 1
ATOM 1023 N N . ASP A 1 139 ? -1.527 -11.789 -3.236 1.00 94.12 139 ASP A N 1
ATOM 1024 C CA . ASP A 1 139 ? -2.843 -12.411 -3.389 1.00 94.12 139 ASP A CA 1
ATOM 1025 C C . ASP A 1 139 ? -3.770 -11.547 -4.261 1.00 94.12 139 ASP A C 1
ATOM 1027 O O . ASP A 1 139 ? -4.431 -12.060 -5.167 1.00 94.12 139 ASP A O 1
ATOM 1031 N N . ALA A 1 140 ? -3.761 -10.223 -4.067 1.00 92.06 140 ALA A N 1
ATOM 1032 C CA . ALA A 1 140 ? -4.516 -9.282 -4.894 1.00 92.06 140 ALA A CA 1
ATOM 1033 C C . ALA A 1 140 ? -4.058 -9.282 -6.363 1.00 92.06 140 ALA A C 1
ATOM 1035 O O . ALA A 1 140 ? -4.890 -9.221 -7.270 1.00 92.06 140 ALA A O 1
ATOM 1036 N N . ARG A 1 141 ? -2.743 -9.393 -6.604 1.00 90.81 141 ARG A N 1
ATOM 1037 C CA . ARG A 1 141 ? -2.153 -9.526 -7.946 1.00 90.81 141 ARG A CA 1
ATOM 1038 C C . ARG A 1 141 ? -2.567 -10.830 -8.616 1.00 90.81 141 ARG A C 1
ATOM 1040 O O . ARG A 1 141 ? -2.972 -10.804 -9.771 1.00 90.81 141 ARG A O 1
ATOM 1047 N N . ALA A 1 142 ? -2.472 -11.952 -7.901 1.00 91.44 142 ALA A N 1
ATOM 1048 C CA . ALA A 1 142 ? -2.821 -13.272 -8.426 1.00 91.44 142 ALA A CA 1
ATOM 1049 C C . ALA A 1 142 ? -4.306 -13.375 -8.810 1.00 91.44 142 ALA A C 1
ATOM 1051 O O . ALA A 1 142 ? -4.653 -14.075 -9.755 1.00 91.44 142 ALA A O 1
ATOM 1052 N N . ARG A 1 143 ? -5.169 -12.651 -8.091 1.00 93.81 143 ARG A N 1
ATOM 1053 C CA . ARG A 1 143 ? -6.619 -12.592 -8.322 1.00 93.81 143 ARG A CA 1
ATOM 1054 C C . ARG A 1 143 ? -7.059 -11.446 -9.240 1.00 93.81 143 ARG A C 1
ATOM 1056 O O . ARG A 1 143 ? -8.259 -11.249 -9.400 1.00 93.81 143 ARG A O 1
ATOM 1063 N N . GLU A 1 144 ? -6.118 -10.674 -9.788 1.00 91.38 144 GLU A N 1
ATOM 1064 C CA . GLU A 1 144 ? -6.387 -9.509 -10.642 1.00 91.38 144 GLU A CA 1
ATOM 1065 C C . GLU A 1 144 ? -7.413 -8.537 -10.018 1.00 91.38 144 GLU A C 1
ATOM 1067 O O . GLU A 1 144 ? -8.384 -8.123 -10.649 1.00 91.38 144 GLU A O 1
ATOM 1072 N N . LEU A 1 145 ? -7.240 -8.179 -8.741 1.00 90.00 145 LEU A N 1
ATOM 1073 C CA . LEU A 1 145 ? -8.157 -7.276 -8.031 1.00 90.00 145 LEU A CA 1
ATOM 1074 C C . LEU A 1 145 ? -7.794 -5.797 -8.231 1.00 90.00 145 LEU A C 1
ATOM 1076 O O . LEU A 1 145 ? -6.628 -5.453 -8.420 1.00 90.00 145 LEU A O 1
ATOM 1080 N N . GLY A 1 146 ? -8.791 -4.909 -8.165 1.00 86.75 146 GLY A N 1
ATOM 1081 C CA . GLY A 1 146 ? -8.598 -3.453 -8.211 1.00 86.75 146 GLY A CA 1
ATOM 1082 C C . GLY A 1 146 ? -7.700 -2.981 -9.364 1.00 86.75 146 GLY A C 1
ATOM 1083 O O . GLY A 1 146 ? -7.974 -3.252 -10.538 1.00 86.75 146 GLY A O 1
ATOM 1084 N N . ILE A 1 147 ? -6.605 -2.292 -9.029 1.00 83.19 147 ILE A N 1
ATOM 1085 C CA . ILE A 1 147 ? -5.607 -1.771 -9.979 1.00 83.19 147 ILE A CA 1
ATOM 1086 C C . ILE A 1 147 ? -4.955 -2.870 -10.835 1.00 83.19 147 ILE A C 1
ATOM 1088 O O . ILE A 1 147 ? -4.548 -2.602 -11.969 1.00 83.19 147 ILE A O 1
ATOM 1092 N N . TRP A 1 148 ? -4.885 -4.106 -10.329 1.00 87.19 148 TRP A N 1
ATOM 1093 C CA . TRP A 1 148 ? -4.216 -5.235 -10.982 1.00 87.19 148 TRP A CA 1
ATOM 1094 C C . TRP A 1 148 ? -4.984 -5.781 -12.190 1.00 87.19 148 TRP A C 1
ATOM 1096 O O . TRP A 1 148 ? -4.386 -6.459 -13.018 1.00 87.19 148 TRP A O 1
ATOM 1106 N N . LYS A 1 149 ? -6.265 -5.415 -12.362 1.00 87.44 149 LYS A N 1
ATOM 1107 C CA . LYS A 1 149 ? -7.037 -5.712 -13.587 1.00 87.44 149 LYS A CA 1
ATOM 1108 C C . LYS A 1 149 ? -6.408 -5.092 -14.831 1.00 87.44 149 LYS A C 1
ATOM 1110 O O . LYS A 1 149 ? -6.427 -5.666 -15.915 1.00 87.44 149 LYS A O 1
ATOM 1115 N N . THR A 1 150 ? -5.884 -3.879 -14.679 1.00 81.38 150 THR A N 1
ATOM 1116 C CA . THR A 1 150 ? -5.332 -3.090 -15.788 1.00 81.38 150 THR A CA 1
ATOM 1117 C C . THR A 1 150 ? -3.814 -3.010 -15.749 1.00 81.38 150 THR A C 1
ATOM 1119 O O . THR A 1 150 ? -3.164 -2.941 -16.795 1.00 81.38 150 THR A O 1
ATOM 1122 N N . GLU A 1 151 ? -3.230 -3.009 -14.551 1.00 78.12 151 GLU A N 1
ATOM 1123 C CA . GLU A 1 151 ? -1.789 -2.909 -14.373 1.00 78.12 151 GLU A CA 1
ATOM 1124 C C . GLU A 1 151 ? -1.141 -4.286 -14.446 1.00 78.12 151 GLU A C 1
ATOM 1126 O O . GLU A 1 151 ? -1.295 -5.132 -13.570 1.00 78.12 151 GLU A O 1
ATOM 1131 N N . ARG A 1 152 ? -0.365 -4.500 -15.509 1.00 79.81 152 ARG A N 1
ATOM 1132 C CA . ARG A 1 152 ? 0.368 -5.746 -15.728 1.00 79.81 152 ARG A CA 1
ATOM 1133 C C . ARG A 1 152 ? 1.819 -5.583 -15.313 1.00 79.81 152 ARG A C 1
ATOM 1135 O O . ARG A 1 152 ? 2.538 -4.777 -15.906 1.00 79.81 152 ARG A O 1
ATOM 1142 N N . VAL A 1 153 ? 2.265 -6.410 -14.370 1.00 81.12 153 VAL A N 1
ATOM 1143 C CA . VAL A 1 153 ? 3.688 -6.538 -14.037 1.00 81.12 153 VAL A CA 1
ATOM 1144 C C . VAL A 1 153 ? 4.412 -7.180 -15.221 1.00 81.12 153 VAL A C 1
ATOM 1146 O O . VAL A 1 153 ? 4.099 -8.294 -15.641 1.00 81.12 153 VAL A O 1
ATOM 1149 N N . ARG A 1 154 ? 5.371 -6.462 -15.803 1.00 84.12 154 ARG A N 1
ATOM 1150 C CA . ARG A 1 154 ? 6.157 -6.920 -16.954 1.00 84.12 154 ARG A CA 1
ATOM 1151 C C . ARG A 1 154 ? 7.491 -7.490 -16.485 1.00 84.12 154 AR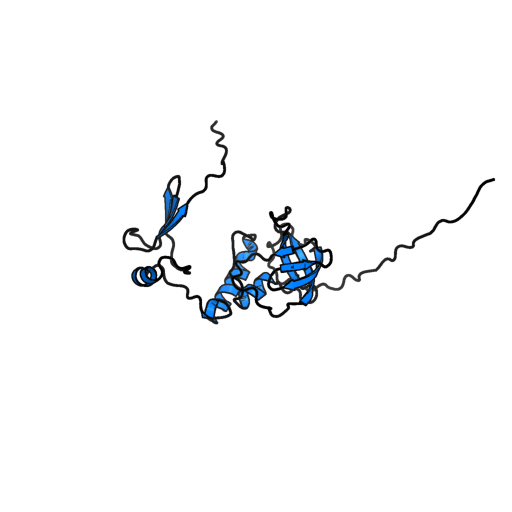G A C 1
ATOM 1153 O O . ARG A 1 154 ? 8.096 -6.982 -15.549 1.00 84.12 154 ARG A O 1
ATOM 1160 N N . SER A 1 155 ? 7.975 -8.530 -17.157 1.00 86.31 155 SER A N 1
ATOM 1161 C CA . SER A 1 155 ? 9.302 -9.080 -16.864 1.00 86.31 155 SER A CA 1
ATOM 1162 C C . SER A 1 155 ? 10.399 -8.155 -17.389 1.00 86.31 155 SER A C 1
ATOM 1164 O O . SER A 1 155 ? 10.392 -7.796 -18.569 1.00 86.31 155 SER A O 1
ATOM 1166 N N . ALA A 1 156 ? 11.373 -7.842 -16.536 1.00 85.69 156 ALA A N 1
ATOM 1167 C CA . ALA A 1 156 ? 12.574 -7.095 -16.901 1.00 85.69 156 ALA A CA 1
ATOM 1168 C C . ALA A 1 156 ? 13.429 -7.817 -17.960 1.00 85.69 156 ALA A C 1
ATOM 1170 O O . ALA A 1 156 ? 14.132 -7.181 -18.738 1.00 85.69 156 ALA A O 1
ATOM 1171 N N . HIS A 1 157 ? 13.305 -9.145 -18.051 1.00 84.62 157 HIS A N 1
ATOM 1172 C CA . HIS A 1 157 ? 14.029 -9.989 -19.008 1.00 84.62 157 HIS A CA 1
ATOM 1173 C C . HIS A 1 157 ? 13.438 -9.943 -20.431 1.00 84.62 157 HIS A C 1
ATOM 1175 O O . HIS A 1 157 ? 13.874 -10.681 -21.311 1.00 84.62 157 HIS A O 1
ATOM 1181 N N . ARG A 1 158 ? 12.419 -9.104 -20.679 1.00 84.94 158 ARG A N 1
ATOM 1182 C CA . ARG A 1 158 ? 11.813 -8.890 -22.006 1.00 84.94 158 ARG A CA 1
ATOM 1183 C C . ARG A 1 158 ? 11.953 -7.423 -22.448 1.00 84.94 158 ARG A C 1
ATOM 1185 O O . ARG A 1 158 ? 10.937 -6.750 -22.635 1.00 84.94 158 ARG A O 1
ATOM 1192 N N . PRO A 1 159 ? 13.181 -6.916 -22.668 1.00 81.88 159 PRO A N 1
ATOM 1193 C CA . PRO A 1 159 ? 13.430 -5.498 -22.952 1.00 81.88 159 PRO A CA 1
ATOM 1194 C C . PRO A 1 159 ? 12.691 -4.987 -24.200 1.00 81.88 159 PRO A C 1
ATOM 1196 O O . PRO A 1 159 ? 12.153 -3.884 -24.184 1.00 81.88 159 PRO A O 1
ATOM 1199 N N . ARG A 1 160 ? 12.539 -5.812 -25.249 1.00 83.94 160 ARG A N 1
ATOM 1200 C CA . ARG A 1 160 ? 11.750 -5.451 -26.448 1.00 83.94 160 ARG A CA 1
ATOM 1201 C C . ARG A 1 160 ? 10.283 -5.141 -26.131 1.00 83.94 160 ARG A C 1
ATOM 1203 O O . ARG A 1 160 ? 9.720 -4.208 -26.690 1.00 83.94 160 ARG A O 1
ATOM 1210 N N . ALA A 1 161 ? 9.667 -5.888 -25.214 1.00 83.06 161 ALA A N 1
ATOM 1211 C CA . ALA A 1 161 ? 8.291 -5.623 -24.798 1.00 83.06 161 ALA A CA 1
ATOM 1212 C C . ALA A 1 161 ? 8.186 -4.322 -23.983 1.00 83.06 161 ALA A C 1
ATOM 1214 O O . ALA A 1 161 ? 7.179 -3.619 -24.069 1.00 83.06 161 ALA A O 1
ATOM 1215 N N . LEU A 1 162 ? 9.234 -3.982 -23.224 1.00 85.19 162 LEU A N 1
ATOM 1216 C CA . LEU A 1 162 ? 9.318 -2.746 -22.443 1.00 85.19 162 LEU A CA 1
ATOM 1217 C C . LEU A 1 162 ? 9.563 -1.507 -23.314 1.00 85.19 162 LEU A C 1
ATOM 1219 O O . LEU A 1 162 ? 9.077 -0.436 -22.966 1.00 85.19 162 LEU A O 1
ATOM 1223 N N . ALA A 1 163 ? 10.223 -1.643 -24.469 1.00 85.06 163 ALA A N 1
ATOM 1224 C CA . ALA A 1 163 ? 10.443 -0.531 -25.400 1.00 85.06 163 ALA A CA 1
ATOM 1225 C C . ALA A 1 163 ? 9.126 0.142 -25.842 1.00 85.06 163 ALA A C 1
ATOM 1227 O O . ALA A 1 163 ? 9.040 1.363 -25.907 1.00 85.06 163 ALA A O 1
ATOM 1228 N N . SER A 1 164 ? 8.050 -0.636 -26.017 1.00 85.00 164 SER A N 1
ATOM 1229 C CA . SER A 1 164 ? 6.700 -0.120 -26.330 1.00 85.00 164 SER A CA 1
ATOM 1230 C C . SER A 1 164 ? 6.045 0.710 -25.207 1.00 85.00 164 SER A C 1
ATOM 1232 O O . SER A 1 164 ? 4.928 1.213 -25.352 1.00 85.00 164 SER A O 1
ATOM 1234 N N . ARG A 1 165 ? 6.704 0.813 -24.047 1.00 84.44 165 ARG A N 1
ATOM 1235 C CA . ARG A 1 165 ? 6.206 1.467 -22.832 1.00 84.44 165 ARG A CA 1
ATOM 1236 C C . ARG A 1 165 ? 7.037 2.676 -22.412 1.00 84.44 165 ARG A C 1
ATOM 1238 O O . ARG A 1 165 ? 6.754 3.248 -21.361 1.00 84.44 165 ARG A O 1
ATOM 1245 N N . ILE A 1 166 ? 8.027 3.077 -23.208 1.00 84.19 166 ILE A N 1
ATOM 1246 C CA . ILE A 1 166 ? 8.811 4.290 -22.955 1.00 84.19 166 ILE A CA 1
ATOM 1247 C C . ILE A 1 166 ? 7.860 5.488 -22.783 1.00 84.19 166 ILE A C 1
ATOM 1249 O O . ILE A 1 166 ? 6.872 5.623 -23.504 1.00 84.19 166 ILE A O 1
ATOM 1253 N N . GLY A 1 167 ? 8.119 6.315 -21.766 1.00 80.19 167 GLY A N 1
ATOM 1254 C CA . GLY A 1 167 ? 7.276 7.463 -21.405 1.00 80.19 167 GLY A CA 1
ATOM 1255 C C . GLY A 1 167 ? 5.995 7.121 -20.631 1.00 80.19 167 GLY A C 1
ATOM 1256 O O . GLY A 1 167 ? 5.244 8.025 -20.278 1.00 80.19 167 GLY A O 1
ATOM 1257 N N . ARG A 1 168 ? 5.728 5.840 -20.334 1.00 81.19 168 ARG A N 1
ATOM 1258 C CA . ARG A 1 168 ? 4.555 5.405 -19.559 1.00 81.19 168 ARG A CA 1
ATOM 1259 C C . ARG A 1 168 ? 4.973 4.814 -18.221 1.00 81.19 168 ARG A C 1
ATOM 1261 O O . ARG A 1 168 ? 5.929 4.044 -18.141 1.00 81.19 168 ARG A O 1
ATOM 1268 N N . TYR A 1 169 ? 4.179 5.076 -17.186 1.00 77.94 169 TYR A N 1
ATOM 1269 C CA . TYR A 1 169 ? 4.300 4.344 -15.928 1.00 77.94 169 TYR A CA 1
ATOM 1270 C C . TYR A 1 169 ? 4.108 2.841 -16.184 1.00 77.94 169 TYR A C 1
ATOM 1272 O O . TYR A 1 169 ? 3.129 2.424 -16.812 1.00 77.94 169 TYR A O 1
ATOM 1280 N N . THR A 1 170 ? 5.080 2.034 -15.760 1.00 81.75 170 THR A N 1
ATOM 1281 C CA . THR A 1 170 ? 5.106 0.590 -16.012 1.00 81.75 170 THR A CA 1
ATOM 1282 C C . THR A 1 170 ? 5.704 -0.126 -14.812 1.00 81.75 170 THR A C 1
ATOM 1284 O O . THR A 1 170 ? 6.792 0.220 -14.358 1.00 81.75 170 THR A O 1
ATOM 1287 N N . LEU A 1 171 ? 5.007 -1.151 -14.325 1.00 83.19 171 LEU A N 1
ATOM 1288 C CA . LEU A 1 171 ? 5.522 -2.035 -13.287 1.00 83.19 171 LEU A CA 1
ATOM 1289 C C . LEU A 1 171 ? 6.403 -3.109 -13.922 1.00 83.19 171 LEU A C 1
ATOM 1291 O O . LEU A 1 171 ? 5.952 -3.861 -14.789 1.00 83.19 171 LEU A O 1
ATOM 1295 N N . VAL A 1 172 ? 7.658 -3.180 -13.484 1.00 85.25 172 VAL A N 1
ATOM 1296 C CA . VAL A 1 172 ? 8.650 -4.129 -13.994 1.00 85.25 172 VAL A CA 1
ATOM 1297 C C . VAL A 1 172 ? 9.176 -4.979 -12.842 1.00 85.25 172 VAL A C 1
ATOM 1299 O O . VAL A 1 172 ? 9.555 -4.448 -11.803 1.00 85.25 172 VAL A O 1
ATOM 1302 N N . ALA A 1 173 ? 9.197 -6.298 -13.026 1.00 85.88 173 ALA A N 1
ATOM 1303 C CA . ALA A 1 173 ? 9.733 -7.252 -12.063 1.00 85.88 173 ALA A CA 1
ATOM 1304 C C . ALA A 1 173 ? 10.883 -8.060 -12.666 1.00 85.88 173 ALA A C 1
ATOM 1306 O O . ALA A 1 173 ? 10.832 -8.510 -13.813 1.00 85.88 173 ALA A O 1
ATOM 1307 N N . GLY A 1 174 ? 11.915 -8.284 -11.863 1.00 85.06 174 GLY A N 1
ATOM 1308 C CA . GLY A 1 174 ? 13.060 -9.111 -12.210 1.00 85.06 174 GLY A CA 1
ATOM 1309 C C . GLY A 1 174 ? 14.089 -9.107 -11.088 1.00 85.06 174 GLY A C 1
ATOM 1310 O O . GLY A 1 174 ? 13.927 -8.411 -10.086 1.00 85.06 174 GLY A O 1
ATOM 1311 N N . ARG A 1 175 ? 15.145 -9.902 -11.255 1.00 83.81 175 ARG A N 1
ATOM 1312 C CA . ARG A 1 175 ? 16.263 -9.915 -10.315 1.00 83.81 175 ARG A CA 1
ATOM 1313 C C . ARG A 1 175 ? 17.114 -8.673 -10.554 1.00 83.81 175 ARG A C 1
ATOM 1315 O O . ARG A 1 175 ? 17.501 -8.419 -11.689 1.00 83.81 175 ARG A O 1
ATOM 1322 N N . VAL A 1 176 ? 17.404 -7.933 -9.491 1.00 82.81 176 VAL A N 1
ATOM 1323 C CA . VAL A 1 176 ? 18.213 -6.716 -9.567 1.00 82.81 176 VAL A CA 1
ATOM 1324 C C . VAL A 1 176 ? 19.675 -7.041 -9.269 1.00 82.81 176 VAL A C 1
ATOM 1326 O O . VAL A 1 176 ? 19.988 -7.730 -8.299 1.00 82.81 176 VAL A O 1
ATOM 1329 N N . LEU A 1 177 ? 20.559 -6.523 -10.111 1.00 82.19 177 LEU A N 1
ATOM 1330 C CA . LEU A 1 177 ? 21.988 -6.362 -9.905 1.00 82.19 177 LEU A CA 1
ATOM 1331 C C . LEU A 1 177 ? 22.227 -4.862 -9.705 1.00 82.19 177 LEU A C 1
ATOM 1333 O O . LEU A 1 177 ? 21.949 -4.059 -10.596 1.00 82.19 177 LEU A O 1
ATOM 1337 N N . ALA A 1 178 ? 22.687 -4.469 -8.522 1.00 76.44 178 ALA A N 1
ATOM 1338 C CA . ALA A 1 178 ? 22.957 -3.068 -8.229 1.00 76.44 178 ALA A CA 1
ATOM 1339 C C . ALA A 1 178 ? 24.345 -2.668 -8.746 1.00 76.44 178 ALA A C 1
ATOM 1341 O O . ALA A 1 178 ? 25.309 -3.421 -8.610 1.00 76.44 178 ALA A O 1
ATOM 1342 N N . GLY A 1 179 ? 24.434 -1.477 -9.328 1.00 75.50 179 GLY A N 1
ATOM 1343 C CA . GLY A 1 179 ? 25.682 -0.757 -9.560 1.00 75.50 179 GLY A CA 1
ATOM 1344 C C . GLY A 1 179 ? 25.494 0.691 -9.129 1.00 75.50 179 GLY A C 1
ATOM 1345 O O . GLY A 1 179 ? 24.407 1.240 -9.277 1.00 75.50 179 GLY A O 1
ATOM 1346 N N . GLU A 1 180 ? 26.521 1.323 -8.581 1.00 76.56 180 GLU A N 1
ATOM 1347 C CA . GLU A 1 180 ? 26.409 2.679 -8.043 1.00 76.56 180 GLU A CA 1
ATOM 1348 C C . GLU A 1 180 ? 27.570 3.548 -8.524 1.00 76.56 180 GLU A C 1
ATOM 1350 O O . GLU A 1 180 ? 28.702 3.089 -8.670 1.00 76.56 180 GLU A O 1
ATOM 1355 N N . THR A 1 181 ? 27.274 4.819 -8.777 1.00 76.56 181 THR A N 1
ATOM 1356 C CA . THR A 1 181 ? 28.257 5.892 -8.915 1.00 76.56 181 THR A CA 1
ATOM 1357 C C . THR A 1 181 ? 27.937 6.996 -7.912 1.00 76.56 181 THR A C 1
ATOM 1359 O O . THR A 1 181 ? 26.865 7.019 -7.313 1.00 76.56 181 THR A O 1
ATOM 1362 N N . ARG A 1 182 ? 28.837 7.978 -7.772 1.00 74.25 182 ARG A N 1
ATOM 1363 C CA . ARG A 1 182 ? 28.694 9.085 -6.809 1.00 74.25 182 ARG A CA 1
ATOM 1364 C C . ARG A 1 182 ? 27.368 9.860 -6.907 1.00 74.25 182 ARG A C 1
ATOM 1366 O O . ARG A 1 182 ? 26.969 10.490 -5.936 1.00 74.25 182 ARG A O 1
ATOM 1373 N N . SER A 1 183 ? 26.718 9.876 -8.068 1.00 81.81 183 SER A N 1
ATOM 1374 C CA . SER A 1 183 ? 25.481 10.637 -8.298 1.00 81.81 183 SER A CA 1
ATOM 1375 C C . SER A 1 183 ? 24.289 9.772 -8.698 1.00 81.81 183 SER A C 1
ATOM 1377 O O . SER A 1 183 ? 23.177 10.288 -8.819 1.00 81.81 183 SER A O 1
ATOM 1379 N N . THR A 1 184 ? 24.502 8.481 -8.964 1.00 81.31 184 THR A N 1
ATOM 1380 C CA . THR A 1 184 ? 23.523 7.661 -9.676 1.00 81.31 184 THR A CA 1
ATOM 1381 C C . THR A 1 184 ? 23.538 6.218 -9.198 1.00 81.31 184 THR A C 1
ATOM 1383 O O . THR A 1 184 ? 24.555 5.533 -9.286 1.00 81.31 184 THR A O 1
ATOM 1386 N N . LEU A 1 185 ? 22.375 5.735 -8.769 1.00 83.25 185 LEU A N 1
ATOM 1387 C CA . LEU A 1 185 ? 22.142 4.328 -8.481 1.00 83.25 185 LEU A CA 1
ATOM 1388 C C . LEU A 1 185 ? 21.527 3.652 -9.713 1.00 83.25 185 LEU A C 1
ATOM 1390 O O . LEU A 1 185 ? 20.447 4.031 -10.172 1.00 83.25 185 LEU A O 1
ATOM 1394 N N . TYR A 1 186 ? 22.212 2.637 -10.228 1.00 82.88 186 TYR A N 1
ATOM 1395 C CA . TYR A 1 186 ? 21.769 1.806 -11.339 1.00 82.88 186 TYR A CA 1
ATOM 1396 C C . TYR A 1 186 ? 21.194 0.492 -10.811 1.00 82.88 186 TYR A C 1
ATOM 1398 O O . TYR A 1 186 ? 21.880 -0.320 -10.188 1.00 82.88 186 TYR A O 1
ATOM 1406 N N . LEU A 1 187 ? 19.921 0.260 -11.107 1.00 85.56 187 LEU A N 1
ATOM 1407 C CA . LEU A 1 187 ? 19.239 -1.006 -10.881 1.00 85.56 187 LEU A CA 1
ATOM 1408 C C . LEU A 1 187 ? 19.233 -1.775 -12.204 1.00 85.56 187 LEU A C 1
ATOM 1410 O O . LEU A 1 187 ? 18.343 -1.595 -13.040 1.00 85.56 187 LEU A O 1
ATOM 1414 N N . ASN A 1 188 ? 20.252 -2.603 -12.419 1.00 86.19 188 ASN A N 1
ATOM 1415 C CA . ASN A 1 188 ? 20.370 -3.426 -13.619 1.00 86.19 188 ASN A CA 1
ATOM 1416 C C . ASN A 1 188 ? 19.559 -4.711 -13.442 1.00 86.19 188 ASN A C 1
ATOM 1418 O O . ASN A 1 188 ? 19.664 -5.370 -12.415 1.00 86.19 188 ASN A O 1
ATOM 1422 N N . PHE A 1 189 ? 18.783 -5.114 -14.443 1.00 84.19 189 PHE A N 1
ATOM 1423 C CA . PHE A 1 189 ? 18.020 -6.370 -14.397 1.00 84.19 189 PHE A CA 1
ATOM 1424 C C . PHE A 1 189 ? 18.643 -7.490 -15.240 1.00 84.19 189 PHE A C 1
ATOM 1426 O O . PHE A 1 189 ? 18.055 -8.554 -15.425 1.00 84.19 189 PHE A O 1
ATOM 1433 N N . GLY A 1 190 ? 19.854 -7.255 -15.738 1.00 80.88 190 GLY A N 1
ATOM 1434 C CA . GLY A 1 190 ? 20.672 -8.220 -16.452 1.00 80.88 190 GLY A CA 1
ATOM 1435 C C . GLY A 1 190 ? 22.148 -7.838 -16.379 1.00 80.88 190 GLY A C 1
ATOM 1436 O O . GLY A 1 190 ? 22.516 -6.827 -15.778 1.00 80.88 190 GLY A O 1
ATOM 1437 N N . ARG A 1 191 ? 23.016 -8.687 -16.934 1.00 76.38 191 ARG A N 1
ATOM 1438 C CA . ARG A 1 191 ? 24.476 -8.520 -16.836 1.00 76.38 191 ARG A CA 1
ATOM 1439 C C . ARG A 1 191 ? 25.021 -7.479 -17.817 1.00 76.38 191 ARG A C 1
ATOM 1441 O O . ARG A 1 191 ? 26.109 -6.962 -17.586 1.00 76.38 191 ARG A O 1
ATOM 1448 N N . ARG A 1 192 ? 24.312 -7.190 -18.916 1.00 76.31 192 ARG A N 1
ATOM 1449 C CA . ARG A 1 192 ? 24.730 -6.219 -19.937 1.00 76.31 192 ARG A CA 1
ATOM 1450 C C . ARG A 1 192 ? 23.749 -5.058 -20.000 1.00 76.31 192 ARG A C 1
ATOM 1452 O O . ARG A 1 192 ? 22.729 -5.133 -20.677 1.00 76.31 192 ARG A O 1
ATOM 1459 N N . TRP A 1 193 ? 24.133 -3.942 -19.389 1.00 68.06 193 TRP A N 1
ATOM 1460 C CA . TRP A 1 193 ? 23.350 -2.701 -19.357 1.00 68.06 193 TRP A CA 1
ATOM 1461 C C . TRP A 1 193 ? 22.930 -2.176 -20.746 1.00 68.06 193 TRP A C 1
ATOM 1463 O O . TRP A 1 193 ? 21.894 -1.539 -20.865 1.00 68.06 193 TRP A O 1
ATOM 1473 N N . SER A 1 194 ? 23.694 -2.453 -21.810 1.00 71.06 194 SER A N 1
ATOM 1474 C CA . SER A 1 194 ? 23.393 -1.970 -23.169 1.00 71.06 194 SER A CA 1
ATOM 1475 C C . SER A 1 194 ? 22.283 -2.744 -23.888 1.00 71.06 194 SER A C 1
ATOM 1477 O O . SER A 1 194 ? 21.805 -2.310 -24.934 1.00 71.06 194 SER A O 1
ATOM 1479 N N . ARG A 1 195 ? 21.889 -3.911 -23.367 1.00 75.94 195 ARG A N 1
ATOM 148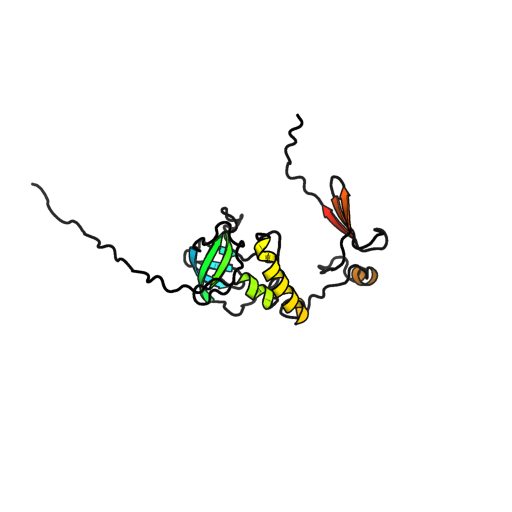0 C CA . ARG A 1 195 ? 20.873 -4.790 -23.976 1.00 75.94 195 ARG A CA 1
ATOM 1481 C C . ARG A 1 195 ? 19.744 -5.145 -23.018 1.00 75.94 195 ARG A C 1
ATOM 1483 O O . ARG A 1 195 ? 18.639 -5.447 -23.472 1.00 75.94 195 ARG A O 1
ATOM 1490 N N . ASP A 1 196 ? 20.036 -5.127 -21.726 1.00 82.00 196 ASP A N 1
ATOM 1491 C CA . ASP A 1 196 ? 19.109 -5.470 -20.663 1.00 82.00 196 ASP A CA 1
ATOM 1492 C C . ASP A 1 196 ? 18.391 -4.218 -20.141 1.00 82.00 196 ASP A C 1
ATOM 1494 O O . ASP A 1 196 ? 18.787 -3.083 -20.399 1.00 82.00 196 ASP A O 1
ATOM 1498 N N . PHE A 1 197 ? 17.294 -4.420 -19.414 1.00 83.25 197 PHE A N 1
ATOM 1499 C CA . PHE A 1 197 ? 16.582 -3.315 -18.784 1.00 83.25 197 PHE A CA 1
ATOM 1500 C C . PHE A 1 197 ? 17.369 -2.787 -17.573 1.00 83.25 197 PHE A C 1
ATOM 1502 O O . PHE A 1 197 ? 17.726 -3.557 -16.677 1.00 83.25 197 PHE A O 1
ATOM 1509 N N . THR A 1 198 ? 17.580 -1.473 -17.522 1.00 85.50 198 THR A N 1
ATOM 1510 C CA . THR A 1 198 ? 18.205 -0.772 -16.394 1.00 85.50 198 THR A CA 1
ATOM 1511 C C . THR A 1 198 ? 17.316 0.3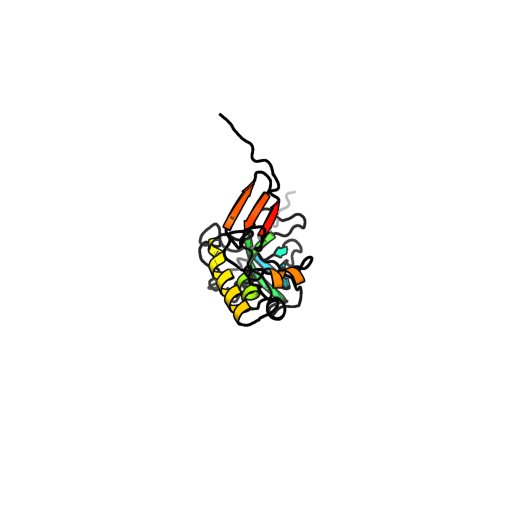88 -15.967 1.00 85.50 198 THR A C 1
ATOM 1513 O O . THR A 1 198 ? 16.869 1.175 -16.801 1.00 85.50 198 THR A O 1
ATOM 1516 N N . ALA A 1 199 ? 17.063 0.497 -14.663 1.00 85.25 199 ALA A N 1
ATOM 1517 C CA . ALA A 1 199 ? 16.422 1.661 -14.066 1.00 85.25 199 ALA A CA 1
ATOM 1518 C C . ALA A 1 199 ? 17.464 2.508 -13.330 1.00 85.25 199 ALA A C 1
ATOM 1520 O O . ALA A 1 199 ? 18.356 1.973 -12.672 1.00 85.25 199 ALA A O 1
ATOM 1521 N N . THR A 1 200 ? 17.330 3.827 -13.419 1.00 84.81 200 THR A N 1
ATOM 1522 C CA . THR A 1 200 ? 18.305 4.774 -12.876 1.00 84.81 200 THR A CA 1
ATOM 1523 C C . THR A 1 200 ? 17.638 5.665 -11.841 1.00 84.81 200 THR A C 1
ATOM 1525 O O . THR A 1 200 ? 16.585 6.246 -12.105 1.00 84.81 200 THR A O 1
ATOM 1528 N N . ILE A 1 201 ? 18.251 5.788 -10.667 1.00 81.50 201 ILE A N 1
ATOM 1529 C CA . ILE A 1 201 ? 17.796 6.663 -9.588 1.00 81.50 201 ILE A CA 1
ATOM 1530 C C . ILE A 1 201 ? 18.884 7.707 -9.347 1.00 81.50 201 ILE A C 1
ATOM 1532 O O . ILE A 1 201 ? 20.016 7.371 -9.003 1.00 81.50 201 ILE A O 1
ATOM 1536 N N . ALA A 1 202 ? 18.543 8.983 -9.526 1.00 81.94 202 ALA A N 1
ATOM 1537 C CA . ALA A 1 202 ? 19.442 10.076 -9.177 1.00 81.94 202 ALA A CA 1
ATOM 1538 C C . ALA A 1 202 ? 19.556 10.180 -7.650 1.00 81.94 202 ALA A C 1
ATOM 1540 O O . ALA A 1 202 ? 18.547 10.347 -6.957 1.00 81.94 202 ALA A O 1
ATOM 1541 N N . ILE A 1 203 ? 20.779 10.108 -7.127 1.00 77.50 203 ILE A N 1
ATOM 1542 C CA . ILE A 1 203 ? 21.041 10.276 -5.698 1.00 77.50 203 ILE A CA 1
ATOM 1543 C C . ILE A 1 203 ? 21.007 11.778 -5.412 1.00 77.50 203 ILE A C 1
ATOM 1545 O O . ILE A 1 203 ? 21.897 12.530 -5.812 1.00 77.50 203 ILE A O 1
ATOM 1549 N N . LYS A 1 204 ? 19.945 12.250 -4.747 1.00 69.31 204 LYS A N 1
ATOM 1550 C CA . LYS A 1 204 ? 19.915 13.621 -4.229 1.00 69.31 204 LYS A CA 1
ATOM 1551 C C . LYS A 1 204 ? 20.771 13.679 -2.968 1.00 69.31 204 LYS A C 1
ATOM 1553 O O . LYS A 1 204 ? 20.386 13.146 -1.932 1.00 69.31 204 LYS A O 1
ATOM 1558 N N . ASN A 1 205 ? 21.908 14.361 -3.066 1.00 46.09 205 ASN A N 1
ATOM 1559 C CA . ASN A 1 205 ? 22.796 14.654 -1.944 1.00 46.09 205 ASN A CA 1
ATOM 1560 C C . ASN A 1 205 ? 22.120 15.634 -0.967 1.00 46.09 205 ASN A C 1
ATOM 1562 O O . ASN A 1 205 ? 22.330 16.841 -1.039 1.00 46.09 205 ASN A O 1
ATOM 1566 N N . GLY A 1 206 ? 21.285 15.123 -0.062 1.00 42.81 206 GLY A N 1
ATOM 1567 C CA . GLY A 1 206 ? 20.916 15.823 1.166 1.00 42.81 206 GLY A CA 1
ATOM 1568 C C . GLY A 1 206 ? 22.021 15.601 2.195 1.00 42.81 206 GLY A C 1
ATOM 1569 O O . GLY A 1 206 ? 22.125 14.506 2.731 1.00 42.81 206 GLY A O 1
ATOM 1570 N N . CYS A 1 207 ? 22.876 16.610 2.378 1.00 33.94 207 CYS A N 1
ATOM 1571 C CA . CYS A 1 207 ? 24.028 16.705 3.286 1.00 33.94 207 CYS A CA 1
ATOM 1572 C C . CYS A 1 207 ? 24.253 15.534 4.267 1.00 33.94 207 CYS A C 1
ATOM 1574 O O . CYS A 1 207 ? 23.724 15.533 5.376 1.00 33.94 207 CYS A O 1
ATOM 1576 N N . ILE A 1 208 ? 25.152 14.610 3.909 1.00 33.34 208 ILE A N 1
ATOM 1577 C CA . ILE A 1 208 ? 25.890 13.805 4.889 1.00 33.34 208 ILE A CA 1
ATOM 1578 C C . ILE A 1 208 ? 27.115 14.632 5.283 1.00 33.34 208 ILE A C 1
ATOM 1580 O O . ILE A 1 208 ? 28.032 14.829 4.487 1.00 33.34 208 ILE A O 1
ATOM 1584 N N . HIS A 1 209 ? 27.092 15.176 6.497 1.00 34.66 209 HIS A N 1
ATOM 1585 C CA . HIS A 1 209 ? 28.213 15.899 7.083 1.00 34.66 209 HIS A CA 1
ATOM 1586 C C . HIS A 1 209 ? 29.376 14.913 7.275 1.00 34.66 209 HIS A C 1
ATOM 1588 O O . HIS A 1 209 ? 29.330 14.044 8.144 1.00 34.66 209 HIS A O 1
ATOM 1594 N N . SER A 1 210 ? 30.410 15.007 6.439 1.00 36.25 210 SER A N 1
ATOM 1595 C CA . SER A 1 210 ? 31.641 14.250 6.636 1.00 36.25 210 SER A CA 1
ATOM 1596 C C . SER A 1 210 ? 32.392 14.827 7.837 1.00 36.25 210 SER A C 1
ATOM 1598 O O . SER A 1 210 ? 33.036 15.868 7.707 1.00 36.25 210 SER A O 1
ATOM 1600 N N . ARG A 1 211 ? 32.367 14.153 8.990 1.00 36.81 211 ARG A N 1
ATOM 1601 C CA . ARG A 1 211 ? 33.496 14.246 9.923 1.00 36.81 211 ARG A CA 1
ATOM 1602 C C . ARG A 1 211 ? 34.581 13.316 9.395 1.00 36.81 211 ARG A C 1
ATOM 1604 O O . ARG A 1 211 ? 34.480 12.102 9.538 1.00 36.81 211 ARG A O 1
ATOM 1611 N N . ARG A 1 212 ? 35.578 13.890 8.723 1.00 36.03 212 ARG A N 1
ATOM 1612 C CA . ARG A 1 212 ? 36.911 13.286 8.680 1.00 36.03 212 ARG A CA 1
ATOM 1613 C C . ARG A 1 212 ? 37.600 13.652 9.996 1.00 36.03 212 ARG A C 1
ATOM 1615 O O . ARG A 1 212 ? 37.418 14.777 10.463 1.00 36.03 212 ARG A O 1
ATOM 1622 N N . GLY A 1 213 ? 38.256 12.661 10.599 1.00 36.16 213 GLY A N 1
ATOM 1623 C CA . GLY A 1 213 ? 39.201 12.873 11.695 1.00 36.16 213 GLY A CA 1
ATOM 1624 C C . GLY A 1 213 ? 40.453 13.599 11.233 1.00 36.16 213 GLY A C 1
ATOM 1625 O O . GLY A 1 213 ? 40.578 13.842 10.008 1.00 36.16 213 GLY A O 1
#

Secondary structure (DSSP, 8-state):
-PPP-----------------PPPPSSPTTSSSSTTPPPEEEEEEEETTEEEETTS--EEE-SEE-------TT-EEEEEEEEES-SS--TTSEEEEEEEETTT--BHHHHHHHTTSSEE-GGGS-GGGHHHHHHHHHHHHHTT-GGGGT-PPEETT-HHHHHTTTTS---EE---EEEEETTEEEEESSS-TTTS-EEEEE-----------

Radius of gyration: 23.89 Å; chains: 1; bounding box: 61×56×81 Å